Protein AF-A0A3N9Y1W0-F1 (afdb_monomer_lite)

Organism: NCBI:txid709868

Sequence (208 aa):
DGWAEAVVSSSYFNNGSKTNSGALWVFYGNPFKLYEMDAFKGIDAVDPNIKDSDWNDGSSQCDRFDTNNNLTKRKCAPTLIRSNSIGSNYYLGLYPEAMAVGDVTGDGLKDVVVGATGDGTKATNSGAAYVFTSLSGVGLTSNFLHLYNYQGQSYDYFGRSVAVGNFDGDYSGLTPLNDVFVGSYLDKSTKLGGGAAFGYYSKGQPLS

pLDDT: mean 83.38, std 15.96, range [37.5, 98.56]

Secondary structure (DSSP, 8-state):
---EEEEEE-TT--BTTBTT---EEEEE--TT----GGGGTT--TT-TT---SS-EESS--SSTTSS-STTTGGG---EEE--TTSPTT--TT-SGGGEEEE-SSSSSS-EEEEEETT--SSSTT-BEEEEEEEETTTEEEEEEEEE--TT--TT--EEEEEEEE--S--EETTEEP-EEEEEETT--SSSTTT-EEEEE--------

InterPro domains:
  IPR013517 FG-GAP repeat [PF01839] (97-132)
  IPR013519 Integrin alpha beta-propellor [PS51470] (145-208)
  IPR028994 Integrin alpha, N-terminal [G3DSA:2.130.10.130] (71-208)
  IPR028994 Integrin alpha, N-terminal [SSF69318] (1-170)

Radius of gyration: 17.67 Å; chains: 1; bounding box: 43×47×42 Å

Structure (mmCIF, N/CA/C/O backbone):
data_AF-A0A3N9Y1W0-F1
#
_entry.id   AF-A0A3N9Y1W0-F1
#
loop_
_atom_site.group_PDB
_atom_site.id
_atom_site.type_symbol
_atom_site.label_atom_id
_atom_site.label_alt_id
_atom_site.label_comp_id
_atom_site.label_asym_id
_atom_site.label_entity_id
_atom_site.label_seq_id
_atom_site.pdbx_PDB_ins_code
_atom_site.Cartn_x
_atom_site.Cartn_y
_atom_site.Cartn_z
_atom_site.occupancy
_atom_site.B_iso_or_equiv
_atom_site.auth_seq_id
_atom_site.auth_comp_id
_atom_site.auth_asym_id
_atom_site.auth_atom_id
_atom_site.pdbx_PDB_model_num
ATOM 1 N N . ASP A 1 1 ? -11.313 4.249 16.943 1.00 48.34 1 ASP A N 1
ATOM 2 C CA . ASP A 1 1 ? -10.854 1.328 15.856 1.00 48.34 1 ASP A CA 1
ATOM 3 C C . ASP A 1 1 ? -9.416 0.727 15.424 1.00 48.34 1 ASP A C 1
ATOM 5 O O . ASP A 1 1 ? -8.474 0.758 16.214 1.00 48.34 1 ASP A O 1
ATOM 9 N N . GLY A 1 2 ? -9.101 0.198 14.224 1.00 52.09 2 GLY A N 1
ATOM 10 C CA . GLY A 1 2 ? -9.894 -0.305 13.076 1.00 52.09 2 GLY A CA 1
ATOM 11 C C . GLY A 1 2 ? -10.846 0.680 12.409 1.00 52.09 2 GLY A C 1
ATOM 12 O O . GLY A 1 2 ? -11.889 0.321 11.884 1.00 52.09 2 GLY A O 1
ATOM 13 N N . TRP A 1 3 ? -10.524 1.968 12.499 1.00 61.94 3 TRP A N 1
ATOM 14 C CA . TRP A 1 3 ? -11.545 3.012 12.422 1.00 61.94 3 TRP A CA 1
ATOM 15 C C . TRP A 1 3 ? -11.708 3.685 11.045 1.00 61.94 3 TRP A C 1
ATOM 17 O O . TRP A 1 3 ? -12.575 4.548 10.908 1.00 61.94 3 TRP A O 1
ATOM 27 N N . ALA A 1 4 ? -10.911 3.290 10.045 1.00 72.56 4 ALA A N 1
ATOM 28 C CA . ALA A 1 4 ? -11.186 3.545 8.630 1.00 72.56 4 ALA A CA 1
ATOM 29 C C . ALA A 1 4 ? -12.047 2.399 8.074 1.00 72.56 4 ALA A C 1
ATOM 31 O O . ALA A 1 4 ? -11.697 1.237 8.258 1.00 72.56 4 ALA A O 1
ATOM 32 N N . GLU A 1 5 ? -13.148 2.716 7.393 1.00 77.69 5 GLU A N 1
ATOM 33 C CA . GLU A 1 5 ? -14.035 1.702 6.792 1.00 77.69 5 GLU A CA 1
ATOM 34 C C . GLU A 1 5 ? -13.618 1.348 5.359 1.00 77.69 5 GLU A C 1
ATOM 36 O O . GLU A 1 5 ? -13.841 0.227 4.906 1.00 77.69 5 GLU A O 1
ATOM 41 N N . ALA A 1 6 ? -12.978 2.285 4.654 1.00 88.12 6 ALA A N 1
ATOM 42 C CA . ALA A 1 6 ? -12.407 2.059 3.333 1.00 88.12 6 ALA A CA 1
ATOM 43 C C . ALA A 1 6 ? -11.107 2.851 3.151 1.00 88.12 6 ALA A C 1
ATOM 45 O O . ALA A 1 6 ? -10.993 3.998 3.590 1.00 88.12 6 ALA A O 1
ATOM 46 N N . VAL A 1 7 ? -10.153 2.245 2.441 1.00 91.75 7 VAL A N 1
ATOM 47 C CA . VAL A 1 7 ? -8.971 2.916 1.889 1.00 91.75 7 VAL A CA 1
ATOM 48 C C . VAL A 1 7 ? -8.954 2.640 0.3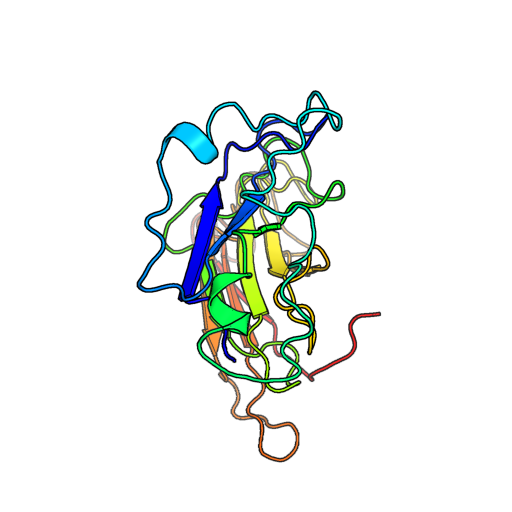90 1.00 91.75 7 VAL A C 1
ATOM 50 O O . VAL A 1 7 ? -9.067 1.488 -0.023 1.00 91.75 7 VAL A O 1
ATOM 53 N N . VAL A 1 8 ? -8.854 3.691 -0.422 1.00 93.38 8 VAL A N 1
ATOM 54 C CA . VAL A 1 8 ? -9.011 3.632 -1.884 1.00 93.38 8 VAL A CA 1
ATOM 55 C C . VAL A 1 8 ? -7.799 4.278 -2.549 1.00 93.38 8 VAL A C 1
ATOM 57 O O . VAL A 1 8 ? -7.425 5.393 -2.189 1.00 93.38 8 VAL A O 1
ATOM 60 N N . SER A 1 9 ? -7.179 3.609 -3.522 1.00 94.88 9 SER A N 1
ATOM 61 C CA . SER A 1 9 ? -6.093 4.198 -4.309 1.00 94.88 9 SER A CA 1
ATOM 62 C C . SER A 1 9 ? -6.606 5.214 -5.333 1.00 94.88 9 SER A C 1
ATOM 64 O O . SER A 1 9 ? -7.719 5.140 -5.849 1.00 94.88 9 SER A O 1
ATOM 66 N N . SER A 1 10 ? -5.773 6.200 -5.647 1.00 93.69 10 SER A N 1
ATOM 67 C CA . SER A 1 10 ? -6.003 7.178 -6.714 1.00 93.69 10 SER A CA 1
ATOM 68 C C . SER A 1 10 ? -4.715 7.336 -7.509 1.00 93.69 10 SER A C 1
ATOM 70 O O . SER A 1 10 ? -3.967 8.290 -7.335 1.00 93.69 10 SER A O 1
ATOM 72 N N . SER A 1 11 ? -4.403 6.347 -8.343 1.00 95.44 11 SER A N 1
ATOM 73 C CA . SER A 1 11 ? -3.043 6.105 -8.856 1.00 95.44 11 SER A CA 1
ATOM 74 C C . SER A 1 11 ? -2.522 7.148 -9.848 1.00 95.44 11 SER A C 1
ATOM 76 O O . SER A 1 11 ? -1.315 7.274 -10.021 1.00 95.44 11 SER A O 1
ATOM 78 N N . TYR A 1 12 ? -3.414 7.927 -10.460 1.00 93.62 12 TYR A N 1
ATOM 79 C CA . TYR A 1 12 ? -3.073 9.045 -11.350 1.00 93.62 12 TYR A CA 1
ATOM 80 C C . TYR A 1 12 ? -3.074 10.411 -10.633 1.00 93.62 12 TYR A C 1
ATOM 82 O O . TYR A 1 12 ? -3.001 11.450 -11.278 1.00 93.62 12 TYR A O 1
ATOM 90 N N . PHE A 1 13 ? -3.148 10.430 -9.297 1.00 91.94 13 PHE A N 1
ATOM 91 C CA . PHE A 1 13 ? -3.096 11.660 -8.504 1.00 91.94 13 PHE A CA 1
ATOM 92 C C . PHE A 1 13 ? -1.740 12.377 -8.642 1.00 91.94 13 PHE A C 1
ATOM 94 O O . PHE A 1 13 ? -0.683 11.732 -8.593 1.00 91.94 13 PHE A O 1
ATOM 101 N N . ASN A 1 14 ? -1.770 13.710 -8.764 1.00 90.88 14 ASN A N 1
ATOM 102 C CA . ASN A 1 14 ? -0.575 14.550 -8.834 1.00 90.88 14 ASN A CA 1
ATOM 103 C C . ASN A 1 14 ? -0.223 15.111 -7.451 1.00 90.88 14 ASN A C 1
ATOM 105 O O . ASN A 1 14 ? -0.854 16.041 -6.943 1.00 90.88 14 ASN A O 1
ATOM 109 N N . ASN A 1 15 ? 0.832 14.582 -6.838 1.00 86.50 15 ASN A N 1
ATOM 110 C CA . ASN A 1 15 ? 1.328 15.098 -5.574 1.00 86.50 15 ASN A CA 1
ATOM 111 C C . ASN A 1 15 ? 2.251 16.318 -5.785 1.00 86.50 15 ASN A C 1
ATOM 113 O O . ASN A 1 15 ? 3.480 16.226 -5.742 1.00 86.50 15 ASN A O 1
ATOM 117 N N . GLY A 1 16 ? 1.642 17.478 -6.044 1.00 83.56 16 GLY A N 1
ATOM 118 C CA . GLY A 1 16 ? 2.340 18.749 -6.257 1.00 83.56 16 GLY A CA 1
ATOM 119 C C . GLY A 1 16 ? 3.186 18.718 -7.529 1.00 83.56 16 GLY A C 1
ATOM 120 O O . GLY A 1 16 ? 2.656 18.648 -8.632 1.00 83.56 16 GLY A O 1
ATOM 121 N N . SER A 1 17 ? 4.514 18.731 -7.390 1.00 87.31 17 SER A N 1
ATOM 122 C CA . SER A 1 17 ? 5.440 18.586 -8.527 1.00 87.31 17 SER A CA 1
ATOM 123 C C . SER A 1 17 ? 5.621 17.137 -9.013 1.00 87.31 17 SER A C 1
ATOM 125 O O . SER A 1 17 ? 6.344 16.906 -9.984 1.00 87.31 17 SER A O 1
ATOM 127 N N . LYS A 1 18 ? 4.986 16.152 -8.360 1.00 92.06 18 LYS A N 1
ATOM 128 C CA . LYS A 1 18 ? 5.003 14.737 -8.759 1.00 92.06 18 LYS A CA 1
ATOM 129 C C . LYS A 1 18 ? 3.741 14.389 -9.548 1.00 92.06 18 LYS A C 1
ATOM 131 O O . LYS A 1 18 ? 2.680 14.200 -8.962 1.00 92.06 18 LYS A O 1
ATOM 136 N N . THR A 1 19 ? 3.841 14.277 -10.868 1.00 93.56 19 THR A N 1
ATOM 137 C CA . THR A 1 19 ? 2.715 13.841 -11.709 1.00 93.56 19 THR A CA 1
ATOM 138 C C . THR A 1 19 ? 2.505 12.332 -11.616 1.00 93.56 19 THR A C 1
ATOM 140 O O . THR A 1 19 ? 3.479 11.584 -11.616 1.00 93.56 19 THR A O 1
ATOM 143 N N . ASN A 1 20 ? 1.257 11.860 -11.548 1.00 95.00 20 ASN A N 1
ATOM 144 C CA . ASN A 1 20 ? 0.924 10.427 -11.456 1.00 95.00 20 ASN A CA 1
ATOM 145 C C . ASN A 1 20 ? 1.709 9.642 -10.369 1.00 95.00 20 ASN A C 1
ATOM 147 O O . ASN A 1 20 ? 2.093 8.486 -10.581 1.00 95.00 20 ASN A O 1
ATOM 151 N N . SER A 1 21 ? 2.018 10.252 -9.219 1.00 94.94 21 SER A N 1
ATOM 152 C CA . SER A 1 21 ? 2.599 9.497 -8.093 1.00 94.94 21 SER A CA 1
ATOM 153 C C . SER A 1 21 ? 1.589 8.500 -7.530 1.00 94.94 21 SER A C 1
ATOM 155 O O . SER A 1 21 ? 1.945 7.415 -7.072 1.00 94.94 21 SER A O 1
ATOM 157 N N . GLY A 1 22 ? 0.316 8.889 -7.584 1.00 94.88 22 GLY A N 1
ATOM 158 C CA . GLY A 1 22 ? -0.754 8.277 -6.828 1.00 94.88 22 GLY A CA 1
ATOM 159 C C . GLY A 1 22 ? -0.823 8.799 -5.392 1.00 94.88 22 GLY A C 1
ATOM 160 O O . GLY A 1 22 ? 0.092 9.470 -4.902 1.00 94.88 22 GLY A O 1
ATOM 161 N N . ALA A 1 23 ? -1.947 8.501 -4.748 1.00 94.38 23 ALA A N 1
ATOM 162 C CA . ALA A 1 23 ? -2.255 8.773 -3.347 1.00 94.38 23 ALA A CA 1
ATOM 163 C C . ALA A 1 23 ? -3.319 7.771 -2.858 1.00 94.38 23 ALA A C 1
ATOM 165 O O . ALA A 1 23 ? -3.890 7.035 -3.672 1.00 94.38 23 ALA A O 1
ATOM 166 N N . LEU A 1 24 ? -3.599 7.754 -1.553 1.00 94.62 24 LEU A N 1
ATOM 167 C CA . LEU A 1 24 ? -4.692 6.983 -0.952 1.00 94.62 24 LEU A CA 1
ATOM 168 C C . LEU A 1 24 ? -5.728 7.928 -0.335 1.00 94.62 24 LEU A C 1
ATOM 170 O O . LEU A 1 24 ? -5.362 8.904 0.314 1.00 94.62 24 LEU A O 1
ATOM 174 N N . TRP A 1 25 ? -7.008 7.603 -0.473 1.00 91.50 25 TRP A N 1
ATOM 175 C CA . TRP A 1 25 ? -8.098 8.235 0.269 1.00 91.50 25 TRP A CA 1
ATOM 176 C C . TRP A 1 25 ? -8.598 7.301 1.366 1.00 91.50 25 TRP A C 1
ATOM 178 O O . TRP A 1 25 ? -8.926 6.145 1.098 1.00 91.50 25 TRP A O 1
ATOM 188 N N . VAL A 1 26 ? -8.669 7.811 2.594 1.00 89.38 26 VAL A N 1
ATOM 189 C CA . VAL A 1 26 ? -9.139 7.092 3.783 1.00 89.38 26 VAL A CA 1
ATOM 190 C C . VAL A 1 26 ? -10.503 7.641 4.195 1.00 89.38 26 VAL A C 1
ATOM 192 O O . VAL A 1 26 ? -10.632 8.834 4.480 1.00 89.38 26 VAL A O 1
ATOM 195 N N . PHE A 1 27 ? -11.513 6.774 4.247 1.00 84.75 27 PHE A N 1
ATOM 196 C CA . PHE A 1 27 ? -12.892 7.116 4.602 1.00 84.75 27 PHE A CA 1
ATOM 197 C C . PHE A 1 27 ? -13.272 6.520 5.965 1.00 84.75 27 PHE A C 1
ATOM 199 O O . PHE A 1 27 ? -12.889 5.397 6.301 1.00 84.75 27 PHE A O 1
ATOM 206 N N . TYR A 1 28 ? -14.032 7.280 6.756 1.00 79.19 28 TYR A N 1
ATOM 207 C CA . TYR A 1 28 ? -14.296 7.000 8.172 1.00 79.19 28 TYR A CA 1
ATOM 208 C C . TYR A 1 28 ? -15.787 6.805 8.442 1.00 79.19 28 TYR A C 1
ATOM 210 O O . TYR A 1 28 ? -16.627 7.491 7.864 1.00 79.19 28 TYR A O 1
ATOM 218 N N . GLY A 1 29 ? -16.114 5.904 9.369 1.00 68.38 29 GLY A N 1
ATOM 219 C CA . GLY A 1 29 ? -17.489 5.470 9.607 1.00 68.38 29 GLY A CA 1
ATOM 220 C C . GLY A 1 29 ? -18.450 6.550 10.088 1.00 68.38 29 GLY A C 1
ATOM 221 O O . GLY A 1 29 ? -18.520 6.855 11.284 1.00 68.38 29 GLY A O 1
ATOM 222 N N . ASN A 1 30 ? -19.250 7.074 9.158 1.00 63.44 30 ASN A N 1
ATOM 223 C CA . ASN A 1 30 ? -20.289 8.062 9.412 1.00 63.44 30 ASN A CA 1
ATOM 224 C C . ASN A 1 30 ? -21.589 7.701 8.661 1.00 63.44 30 ASN A C 1
ATOM 226 O O . ASN A 1 30 ? -21.836 8.228 7.576 1.00 63.44 30 ASN A O 1
ATOM 230 N N . PRO A 1 31 ? -22.481 6.874 9.248 1.00 57.47 31 PRO A N 1
ATOM 231 C CA . PRO A 1 31 ? -23.742 6.456 8.616 1.00 57.47 31 PRO A CA 1
ATOM 232 C C . PRO A 1 31 ? -24.760 7.599 8.408 1.00 57.47 31 PRO A C 1
ATOM 234 O O . PRO A 1 31 ? -25.885 7.352 7.983 1.00 57.47 31 PRO A O 1
ATOM 237 N N . PHE A 1 32 ? -24.380 8.846 8.712 1.00 56.75 32 PHE A N 1
ATOM 238 C CA . PHE A 1 32 ? -25.181 10.056 8.529 1.00 56.75 32 PHE A CA 1
ATOM 239 C C . PHE A 1 32 ? -24.475 11.133 7.679 1.00 56.75 32 PHE A C 1
ATOM 241 O O . PHE A 1 32 ? -24.954 12.267 7.639 1.00 56.75 32 PHE A O 1
ATOM 248 N N . LYS A 1 33 ? -23.350 10.818 7.018 1.00 60.66 33 LYS A N 1
ATOM 249 C CA . LYS A 1 33 ? -22.718 11.687 6.010 1.00 60.66 33 LYS A CA 1
ATOM 250 C C . LYS A 1 33 ? -22.478 10.887 4.733 1.00 60.66 33 LYS A C 1
ATOM 252 O O . LYS A 1 33 ? -21.547 10.095 4.658 1.00 60.66 33 LYS A O 1
ATOM 257 N N . LEU A 1 34 ? -23.314 11.129 3.725 1.00 59.59 34 LEU A N 1
ATOM 258 C CA . LEU A 1 34 ? -22.949 10.816 2.347 1.00 59.59 34 LEU A CA 1
ATOM 259 C C . LEU A 1 34 ? -21.801 11.750 1.947 1.00 59.59 34 LEU A C 1
ATOM 261 O O . LEU A 1 34 ? -21.836 12.940 2.256 1.00 59.59 34 LEU A O 1
ATOM 265 N N . TYR A 1 35 ? -20.786 11.206 1.285 1.00 66.25 35 TYR A N 1
ATOM 266 C CA . TYR A 1 35 ? -19.703 11.996 0.715 1.00 66.25 35 TYR A CA 1
ATOM 267 C C . TYR A 1 35 ? -20.086 12.380 -0.718 1.00 66.25 35 TYR A C 1
ATOM 269 O O . TYR A 1 35 ? -20.236 11.506 -1.572 1.00 66.25 35 TYR A O 1
ATOM 277 N N . GLU A 1 36 ? -20.303 13.670 -0.973 1.00 63.09 36 GLU A N 1
ATOM 278 C CA . GLU A 1 36 ? -20.714 14.150 -2.296 1.00 63.09 36 GLU A CA 1
ATOM 279 C C . GLU A 1 36 ? -19.542 14.110 -3.287 1.00 63.09 36 GLU A C 1
ATOM 281 O O . GLU A 1 36 ? -18.407 14.434 -2.945 1.00 63.09 36 GLU A O 1
ATOM 286 N N . MET A 1 37 ? -19.806 13.704 -4.533 1.00 59.75 37 MET A N 1
ATOM 287 C CA . MET A 1 37 ? -18.746 13.445 -5.518 1.00 59.75 37 MET A CA 1
ATOM 288 C C . MET A 1 37 ? -17.952 14.709 -5.890 1.00 59.75 37 MET A C 1
ATOM 290 O O . MET A 1 37 ? -16.749 14.633 -6.137 1.00 59.75 37 MET A O 1
ATOM 294 N N . ASP A 1 38 ? -18.607 15.872 -5.914 1.00 64.00 38 ASP A N 1
ATOM 295 C CA . ASP A 1 38 ? -17.955 17.146 -6.226 1.00 64.00 38 ASP A CA 1
ATOM 296 C C . ASP A 1 38 ? -17.038 17.651 -5.088 1.00 64.00 38 ASP A C 1
ATOM 298 O O . ASP A 1 38 ? -16.132 18.430 -5.367 1.00 64.00 38 ASP A O 1
ATOM 302 N N . ALA A 1 39 ? -17.170 17.152 -3.848 1.00 62.22 39 ALA A N 1
ATOM 303 C CA . ALA A 1 39 ? -16.321 17.548 -2.712 1.00 62.22 39 ALA A CA 1
ATOM 304 C C . ALA A 1 39 ? -14.848 17.095 -2.839 1.00 62.22 39 ALA A C 1
ATOM 306 O O . ALA A 1 39 ? -13.981 17.585 -2.119 1.00 62.22 39 ALA A O 1
ATOM 307 N N . PHE A 1 40 ? -14.544 16.181 -3.771 1.00 68.38 40 PHE A N 1
ATOM 308 C CA . PHE A 1 40 ? -13.178 15.709 -4.062 1.00 68.38 40 PHE A CA 1
ATOM 309 C C . PHE A 1 40 ? -12.647 16.187 -5.424 1.00 68.38 40 PHE A C 1
ATOM 311 O O . PHE A 1 40 ? -11.590 15.756 -5.889 1.00 68.38 40 PHE A O 1
ATOM 318 N N . LYS A 1 41 ? -13.398 17.052 -6.110 1.00 65.81 41 LYS A N 1
ATOM 319 C CA . LYS A 1 41 ? -13.154 17.437 -7.501 1.00 65.81 41 LYS A CA 1
ATOM 320 C C . LYS A 1 41 ? -12.209 18.627 -7.587 1.00 65.81 41 LYS A C 1
ATOM 322 O O . LYS A 1 41 ? -12.412 19.645 -6.939 1.00 65.81 41 LYS A O 1
ATOM 327 N N . GLY A 1 42 ? -11.193 18.518 -8.441 1.00 63.50 42 GLY A N 1
ATOM 328 C CA . GLY A 1 42 ? -10.191 19.574 -8.592 1.00 63.50 42 GLY A CA 1
ATOM 329 C C . GLY A 1 42 ? -9.180 19.646 -7.444 1.00 63.50 42 GLY A C 1
ATOM 330 O O . GLY A 1 42 ? -8.441 20.624 -7.370 1.00 63.50 42 GLY A O 1
ATOM 331 N N . ILE A 1 43 ? -9.094 18.613 -6.592 1.00 70.31 43 ILE A N 1
ATOM 332 C CA . ILE A 1 43 ? -7.985 18.428 -5.643 1.00 70.31 43 ILE A CA 1
ATOM 333 C C . ILE A 1 43 ? -6.731 17.973 -6.420 1.00 70.31 43 ILE A C 1
ATOM 335 O O . ILE A 1 43 ? -6.241 16.859 -6.269 1.00 70.31 43 ILE A O 1
ATOM 339 N N . ASP A 1 44 ? -6.218 18.853 -7.278 1.00 61.31 44 ASP A N 1
ATOM 340 C CA . ASP A 1 44 ? -4.803 18.889 -7.647 1.00 61.31 44 ASP A CA 1
ATOM 341 C C . ASP A 1 44 ? -4.102 19.850 -6.677 1.00 61.31 44 ASP A C 1
ATOM 343 O O . ASP A 1 44 ? -4.648 20.885 -6.289 1.00 61.31 44 ASP A O 1
ATOM 347 N N . ALA A 1 45 ? -2.879 19.524 -6.259 1.00 56.03 45 ALA A N 1
ATOM 348 C CA . ALA A 1 45 ? -2.182 20.272 -5.212 1.00 56.03 45 ALA A CA 1
ATOM 349 C C . ALA A 1 45 ? -1.595 21.609 -5.718 1.00 56.03 45 ALA A C 1
ATOM 351 O O . ALA A 1 45 ? -0.382 21.724 -5.908 1.00 56.03 45 ALA A O 1
ATOM 352 N N . VAL A 1 46 ? -2.460 22.612 -5.921 1.00 44.81 46 VAL A N 1
ATOM 353 C CA . VAL A 1 46 ? -2.102 23.926 -6.495 1.00 44.81 46 VAL A CA 1
ATOM 354 C C . VAL A 1 46 ? -2.340 25.107 -5.541 1.00 44.81 46 VAL A C 1
ATOM 356 O O . VAL A 1 46 ? -1.562 26.057 -5.590 1.00 44.81 46 VAL A O 1
ATOM 359 N N . ASP A 1 47 ? -3.334 25.062 -4.640 1.00 48.12 47 ASP A N 1
ATOM 360 C CA . ASP A 1 47 ? -3.590 26.168 -3.698 1.00 48.12 47 ASP A CA 1
ATOM 361 C C . ASP A 1 47 ? -3.924 25.708 -2.255 1.00 48.12 47 ASP A C 1
ATOM 363 O O . ASP A 1 47 ? -5.031 25.228 -2.003 1.00 48.12 47 ASP A O 1
ATOM 367 N N . PRO A 1 48 ? -3.019 25.899 -1.267 1.00 45.53 48 PRO A N 1
ATOM 368 C CA . PRO A 1 48 ? -3.279 25.593 0.144 1.00 45.53 48 PRO A CA 1
ATOM 369 C C . PRO A 1 48 ? -4.251 26.572 0.836 1.00 45.53 48 PRO A C 1
ATOM 371 O O . PRO A 1 48 ? -4.542 26.396 2.024 1.00 45.53 48 PRO A O 1
ATOM 374 N N . ASN A 1 49 ? -4.740 27.602 0.133 1.00 43.03 49 ASN A N 1
ATOM 375 C CA . ASN A 1 49 ? -5.786 28.506 0.617 1.00 43.03 49 ASN A CA 1
ATOM 376 C C . ASN A 1 49 ? -7.205 27.972 0.345 1.00 43.03 49 ASN A C 1
ATOM 378 O O . ASN A 1 49 ? -8.140 28.409 1.018 1.00 43.03 49 ASN A O 1
ATOM 382 N N . ILE A 1 50 ? -7.380 26.997 -0.561 1.00 46.19 50 ILE A N 1
ATOM 383 C CA . ILE A 1 50 ? -8.659 26.288 -0.755 1.00 46.19 50 ILE A CA 1
ATOM 384 C C . ILE A 1 50 ? -8.802 25.225 0.344 1.00 46.19 50 ILE A C 1
ATOM 386 O O . ILE A 1 50 ? -8.701 24.019 0.123 1.00 46.19 50 ILE A O 1
ATOM 390 N N . LYS A 1 51 ? -9.001 25.702 1.575 1.00 43.91 51 LYS A N 1
ATOM 391 C CA . LYS A 1 51 ? -9.350 24.866 2.723 1.00 43.91 51 LYS A CA 1
ATOM 392 C C . LYS A 1 51 ? -10.854 24.665 2.773 1.00 43.91 51 LYS A C 1
ATOM 394 O O . LYS A 1 51 ? -11.562 25.426 3.432 1.00 43.91 51 LYS A O 1
ATOM 399 N N . ASP A 1 52 ? -11.316 23.623 2.098 1.00 50.72 52 ASP A N 1
ATOM 400 C CA . ASP A 1 52 ? -12.587 23.017 2.472 1.00 50.72 52 ASP A CA 1
ATOM 401 C C . ASP A 1 52 ? -12.440 22.349 3.855 1.00 50.72 52 ASP A C 1
ATOM 403 O O . ASP A 1 52 ? -11.371 21.836 4.196 1.00 50.72 52 ASP A O 1
ATOM 407 N N . SER A 1 53 ? -13.491 22.383 4.670 1.00 59.25 53 SER A N 1
ATOM 408 C CA . SER A 1 53 ? -13.553 21.670 5.950 1.00 59.25 53 SER A CA 1
ATOM 409 C C . SER A 1 53 ? -13.999 20.210 5.795 1.00 59.25 53 SER A C 1
ATOM 411 O O . SER A 1 53 ? -13.997 19.465 6.778 1.00 59.25 53 SER A O 1
ATOM 413 N N . ASP A 1 54 ? -14.354 19.784 4.579 1.00 68.00 54 ASP A N 1
ATOM 414 C CA . ASP A 1 54 ? -14.840 18.435 4.299 1.00 68.00 54 ASP A CA 1
ATOM 415 C C . ASP A 1 54 ? -13.760 17.346 4.156 1.00 68.00 54 ASP A C 1
ATOM 417 O O . ASP A 1 54 ? -14.133 16.170 4.149 1.00 68.00 54 ASP A O 1
ATOM 421 N N . TRP A 1 55 ? -12.458 17.673 4.114 1.00 78.38 55 TRP A N 1
ATOM 422 C CA . TRP A 1 55 ? -11.361 16.685 4.039 1.00 78.38 55 TRP A CA 1
ATOM 423 C C . TRP A 1 55 ? -10.055 17.120 4.748 1.00 78.38 55 TRP A C 1
ATOM 425 O O . TRP A 1 55 ? -9.866 18.286 5.083 1.00 78.38 55 TRP A O 1
ATOM 435 N N . ASN A 1 56 ? -9.154 16.159 4.999 1.00 80.44 56 ASN A N 1
ATOM 436 C CA . ASN A 1 56 ? -7.844 16.328 5.653 1.00 80.44 56 ASN A CA 1
ATOM 437 C C . ASN A 1 56 ? -6.683 15.894 4.740 1.00 80.44 56 ASN A C 1
ATOM 439 O O . ASN A 1 56 ? -6.831 14.950 3.968 1.00 80.44 56 ASN A O 1
ATOM 443 N N . ASP A 1 57 ? -5.498 16.487 4.902 1.00 82.50 57 ASP A N 1
ATOM 444 C CA . ASP A 1 57 ? -4.281 16.140 4.147 1.00 82.50 57 ASP A CA 1
ATOM 445 C C . ASP A 1 57 ? -3.176 15.593 5.072 1.00 82.50 57 ASP A C 1
ATOM 447 O O . ASP A 1 57 ? -2.888 16.164 6.126 1.00 82.50 57 ASP A O 1
ATOM 451 N N . GLY A 1 58 ? -2.544 14.485 4.681 1.00 79.06 58 GLY A N 1
ATOM 452 C CA . GLY A 1 58 ? -1.383 13.873 5.340 1.00 79.06 58 GLY A CA 1
ATOM 453 C C . GLY A 1 58 ? -1.670 13.018 6.585 1.00 79.06 58 GLY A C 1
ATOM 454 O O . GLY A 1 58 ? -1.023 11.983 6.756 1.00 79.06 58 GLY A O 1
ATOM 455 N N . SER A 1 59 ? -2.618 13.408 7.442 1.00 75.44 59 SER A N 1
ATOM 456 C CA . SER A 1 59 ? -3.050 12.625 8.614 1.00 75.44 59 SER A CA 1
ATOM 457 C C . SER A 1 59 ? -4.482 12.960 9.046 1.00 75.44 59 SER A C 1
ATOM 459 O O . SER A 1 59 ? -5.007 14.029 8.727 1.00 75.44 59 SER A O 1
ATOM 461 N N . SER A 1 60 ? -5.142 12.038 9.758 1.00 73.75 60 SER A N 1
ATOM 462 C CA . SER A 1 60 ? -6.553 12.217 10.120 1.00 73.75 60 SER A CA 1
ATOM 463 C C . SER A 1 60 ? -6.730 13.128 11.335 1.00 73.75 60 SER A C 1
ATOM 465 O O . SER A 1 60 ? -6.041 12.984 12.345 1.00 73.75 60 SER A O 1
ATOM 467 N N . GLN A 1 61 ? -7.685 14.059 11.246 1.00 68.25 61 GLN A N 1
ATOM 468 C CA . GLN A 1 61 ? -8.026 14.992 12.327 1.00 68.25 61 GLN A CA 1
ATOM 469 C C . GLN A 1 61 ? -9.416 14.694 12.907 1.00 68.25 61 GLN A C 1
ATOM 471 O O . GLN A 1 61 ? -10.282 15.558 13.012 1.00 68.25 61 GLN A O 1
ATOM 476 N N . CYS A 1 62 ? -9.635 13.438 13.299 1.00 65.88 62 CYS A N 1
ATOM 477 C CA . CYS A 1 62 ? -10.653 13.118 14.300 1.00 65.88 62 CYS A CA 1
ATOM 478 C C . CYS A 1 62 ? -10.218 13.693 15.668 1.00 65.88 62 CYS A C 1
ATOM 480 O O . CYS A 1 62 ? -9.021 13.791 15.936 1.00 65.88 62 CYS A O 1
ATOM 482 N N . ASP A 1 63 ? -11.154 14.000 16.578 1.00 56.25 63 ASP A N 1
ATOM 483 C CA . ASP A 1 63 ? -10.839 14.461 17.949 1.00 56.25 63 ASP A CA 1
ATOM 484 C C . ASP A 1 63 ? -10.210 13.332 18.805 1.00 56.25 63 ASP A C 1
ATOM 486 O O . ASP A 1 63 ? -10.867 12.718 19.650 1.00 56.25 63 ASP A O 1
ATOM 490 N N . ARG A 1 64 ? -8.931 13.023 18.542 1.00 48.12 64 ARG A N 1
ATOM 491 C CA . ARG A 1 64 ? -8.025 12.073 19.229 1.00 48.12 64 ARG A CA 1
ATOM 492 C C . ARG A 1 64 ? -8.495 10.622 19.417 1.00 48.12 64 ARG A C 1
ATOM 494 O O . ARG A 1 64 ? -7.752 9.830 19.982 1.00 48.12 64 ARG A O 1
ATOM 501 N N . PHE A 1 65 ? -9.700 10.261 18.971 1.00 52.50 65 PHE A N 1
ATOM 502 C CA . PHE A 1 65 ? -10.391 9.002 19.309 1.00 52.50 65 PHE A CA 1
ATOM 503 C C . PHE A 1 65 ? -10.603 8.773 20.826 1.00 52.50 65 PHE A C 1
ATOM 505 O O . PHE A 1 65 ? -11.003 7.683 21.231 1.00 52.50 65 PHE A O 1
ATOM 512 N N . ASP A 1 66 ? -10.406 9.813 21.646 1.00 42.69 66 ASP A N 1
ATOM 513 C CA . ASP A 1 66 ? -10.357 9.779 23.121 1.00 42.69 66 ASP A CA 1
ATOM 514 C C . ASP A 1 66 ? -11.690 9.319 23.751 1.00 42.69 66 ASP A C 1
ATOM 516 O O . ASP A 1 66 ? -11.744 8.710 24.815 1.00 42.69 66 ASP A O 1
ATOM 520 N N . THR A 1 67 ? -12.799 9.520 23.030 1.00 52.50 67 THR A N 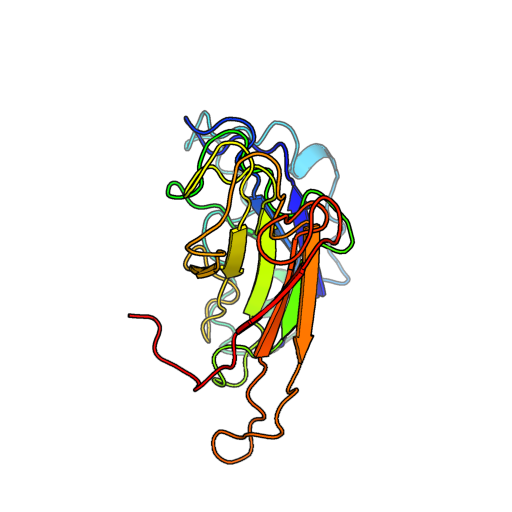1
ATOM 521 C CA . THR A 1 67 ? -14.068 8.840 23.313 1.00 52.50 67 THR A CA 1
ATOM 522 C C . THR A 1 67 ? -14.640 8.213 22.040 1.00 52.50 67 THR A C 1
ATOM 524 O O . THR A 1 67 ? -15.023 8.910 21.099 1.00 52.50 67 THR A O 1
ATOM 527 N N . ASN A 1 68 ? -14.732 6.880 22.003 1.00 54.16 68 ASN A N 1
ATOM 528 C CA . ASN A 1 68 ? -15.351 6.139 20.897 1.00 54.16 68 ASN A CA 1
ATOM 529 C C . ASN A 1 68 ? -16.887 6.213 20.998 1.00 54.16 68 ASN A C 1
ATOM 531 O O . ASN A 1 68 ? -17.527 5.321 21.552 1.00 54.16 68 ASN A O 1
ATOM 535 N N . ASN A 1 69 ? -17.488 7.288 20.479 1.00 58.91 69 ASN A N 1
ATOM 536 C CA . ASN A 1 69 ? -18.939 7.484 20.465 1.00 58.91 69 ASN A CA 1
ATOM 537 C C . ASN A 1 69 ? -19.435 8.071 19.127 1.00 58.91 69 ASN A C 1
ATOM 539 O O . ASN A 1 69 ? -18.662 8.495 18.269 1.00 58.91 69 ASN A O 1
ATOM 543 N N . ASN A 1 70 ? -20.756 8.105 18.942 1.00 59.56 70 ASN A N 1
ATOM 544 C CA . ASN A 1 70 ? -21.375 8.545 17.686 1.00 59.56 70 ASN A CA 1
ATOM 545 C C . ASN A 1 70 ? -21.316 10.071 17.452 1.00 59.56 70 ASN A C 1
ATOM 547 O O . ASN A 1 70 ? -21.684 10.527 16.371 1.00 59.56 70 ASN A O 1
ATOM 551 N N . LEU A 1 71 ? -20.862 10.867 18.427 1.00 61.78 71 LEU A N 1
ATOM 552 C CA . LEU A 1 71 ? -20.671 12.315 18.281 1.00 61.78 71 LEU A CA 1
ATOM 553 C C . LEU A 1 71 ? -19.263 12.640 17.763 1.00 61.78 71 LEU A C 1
ATOM 555 O O . LEU A 1 71 ? -19.126 13.489 16.885 1.00 61.78 71 LEU A O 1
ATOM 559 N N . THR A 1 72 ? -18.233 11.938 18.246 1.00 61.31 72 THR A N 1
ATOM 560 C CA . THR A 1 72 ? -16.847 12.086 17.764 1.00 61.31 72 THR A CA 1
ATOM 561 C C . THR A 1 72 ? -16.660 11.488 16.372 1.00 61.31 72 THR A C 1
ATOM 563 O O . THR A 1 72 ? -16.079 12.152 15.516 1.00 61.31 72 THR A O 1
ATOM 566 N N . LYS A 1 73 ? -17.236 10.306 16.086 1.00 58.78 73 LYS A N 1
ATOM 567 C CA . LYS A 1 73 ? -17.213 9.693 14.738 1.00 58.78 73 LYS A CA 1
ATOM 568 C C . LYS A 1 73 ? -17.677 10.651 13.634 1.00 58.78 73 LYS A C 1
ATOM 570 O O . LYS A 1 73 ? -17.059 10.719 12.577 1.00 58.78 73 LYS A O 1
ATOM 575 N N . ARG A 1 74 ? -18.725 11.446 13.892 1.00 61.09 74 ARG A N 1
ATOM 576 C CA . ARG A 1 74 ? -19.288 12.396 12.913 1.00 61.09 74 ARG A CA 1
ATOM 577 C C . ARG A 1 74 ? -18.356 13.558 12.543 1.00 61.09 74 ARG A C 1
A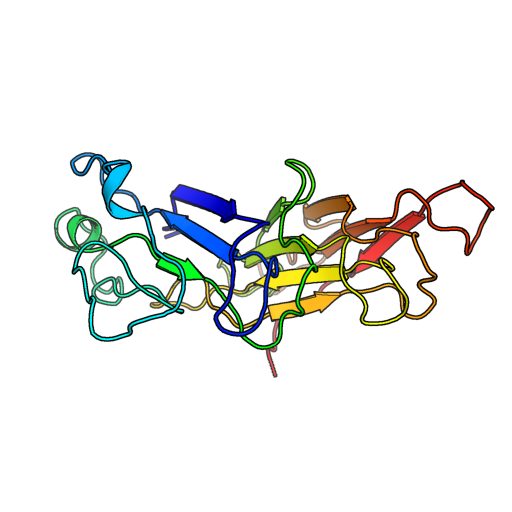TOM 579 O O . ARG A 1 74 ? -18.659 14.254 11.578 1.00 61.09 74 ARG A O 1
ATOM 586 N N . LYS A 1 75 ? -17.256 13.765 13.279 1.00 66.12 75 LYS A N 1
ATOM 587 C CA . LYS A 1 75 ? -16.230 14.779 12.985 1.00 66.12 75 LYS A CA 1
ATOM 588 C C . LYS A 1 75 ? -15.097 14.274 12.087 1.00 66.12 75 LYS A C 1
ATOM 590 O O . LYS A 1 75 ? -14.332 15.088 11.589 1.00 66.12 75 LYS A O 1
ATOM 595 N N . CYS A 1 76 ? -14.968 12.963 11.879 1.00 73.38 76 CYS A N 1
ATOM 596 C CA . CYS A 1 76 ? -13.924 12.414 11.018 1.00 73.38 76 CYS A CA 1
ATOM 597 C C . CYS A 1 76 ? -14.211 12.746 9.542 1.00 73.38 76 CYS A C 1
ATOM 599 O O . CYS A 1 76 ? -15.110 12.172 8.921 1.00 73.38 76 CYS A O 1
ATOM 601 N N . ALA A 1 77 ? -13.435 13.676 8.988 1.00 76.44 77 ALA A N 1
ATOM 602 C CA . ALA A 1 77 ? -13.419 13.992 7.565 1.00 76.44 77 ALA A CA 1
ATOM 603 C C . ALA A 1 77 ? -12.469 13.039 6.800 1.00 76.44 77 ALA A C 1
ATOM 605 O O . ALA A 1 77 ? -11.418 12.678 7.350 1.00 76.44 77 ALA A O 1
ATOM 606 N N . PRO A 1 78 ? -12.803 12.624 5.558 1.00 82.75 78 PRO A N 1
ATOM 607 C CA . PRO A 1 78 ? -11.927 11.832 4.697 1.00 82.75 78 PRO A CA 1
ATOM 608 C C . PRO A 1 78 ? -10.514 12.398 4.626 1.00 82.75 78 PRO A C 1
ATOM 610 O O . PRO A 1 78 ? -10.324 13.612 4.603 1.00 82.75 78 PRO A O 1
ATOM 613 N N . THR A 1 79 ? -9.517 11.520 4.622 1.00 85.62 79 THR A N 1
ATOM 614 C CA . THR A 1 79 ? -8.106 11.916 4.692 1.00 85.62 79 THR A CA 1
ATOM 615 C C . THR A 1 79 ? -7.358 11.460 3.447 1.00 85.62 79 THR A C 1
ATOM 617 O O . THR A 1 79 ? -7.353 10.274 3.120 1.00 85.62 79 THR A O 1
ATOM 620 N N . LEU A 1 80 ? -6.708 12.406 2.775 1.00 89.44 80 LEU A N 1
ATOM 621 C CA . LEU A 1 80 ? -5.782 12.178 1.677 1.00 89.44 80 LEU A CA 1
ATOM 622 C C . LEU A 1 80 ? -4.401 11.830 2.244 1.00 89.44 80 LEU A C 1
ATOM 624 O O . LEU A 1 80 ? -3.738 12.665 2.858 1.00 89.44 80 LEU A O 1
ATOM 628 N N . ILE A 1 81 ? -3.946 10.601 2.018 1.00 91.88 81 ILE A N 1
ATOM 629 C CA . ILE A 1 81 ? -2.599 10.146 2.359 1.00 91.88 81 ILE A CA 1
ATOM 630 C C . ILE A 1 81 ? -1.742 10.183 1.092 1.00 91.88 81 ILE A C 1
ATOM 632 O O . ILE A 1 81 ? -1.912 9.391 0.162 1.00 91.88 81 ILE A O 1
ATOM 636 N N . ARG A 1 82 ? -0.804 11.131 1.065 1.00 90.06 82 ARG A N 1
ATOM 637 C CA . ARG A 1 82 ? 0.175 11.349 -0.008 1.00 90.06 82 ARG A CA 1
ATOM 638 C C . ARG A 1 82 ? 1.549 11.640 0.592 1.00 90.06 82 ARG A C 1
ATOM 640 O O . ARG A 1 82 ? 1.642 12.140 1.710 1.00 90.06 82 ARG A O 1
ATOM 647 N N . SER A 1 83 ? 2.620 11.344 -0.144 1.00 87.44 83 SER A N 1
ATOM 648 C CA . SER A 1 83 ? 3.992 11.597 0.314 1.00 87.44 83 SER A CA 1
ATOM 649 C C . SER A 1 83 ? 4.883 12.098 -0.820 1.00 87.44 83 SER A C 1
ATOM 651 O O . SER A 1 83 ? 4.924 11.517 -1.905 1.00 87.44 83 SER A O 1
ATOM 653 N N . ASN A 1 84 ? 5.603 13.198 -0.576 1.00 86.06 84 ASN A N 1
ATOM 654 C CA . ASN A 1 84 ? 6.463 13.862 -1.571 1.00 86.06 84 ASN A CA 1
ATOM 655 C C . ASN A 1 84 ? 7.710 13.038 -1.939 1.00 86.06 84 ASN A C 1
ATOM 657 O O . ASN A 1 84 ? 8.387 13.345 -2.923 1.00 86.06 84 ASN A O 1
ATOM 661 N N . SER A 1 85 ? 7.994 11.992 -1.157 1.00 91.69 85 SER A N 1
ATOM 662 C CA . SER A 1 85 ? 9.051 11.010 -1.404 1.00 91.69 85 SER A CA 1
ATOM 663 C C . SER A 1 85 ? 8.695 10.005 -2.507 1.00 91.69 85 SER A C 1
ATOM 665 O O . SER A 1 85 ? 9.597 9.369 -3.043 1.00 91.69 85 SER A O 1
ATOM 667 N N . ILE A 1 86 ? 7.414 9.871 -2.873 1.00 94.88 86 ILE A N 1
ATOM 668 C CA . ILE A 1 86 ? 6.972 9.006 -3.978 1.00 94.88 86 ILE A CA 1
ATOM 669 C C . ILE A 1 86 ? 7.245 9.720 -5.311 1.00 94.88 86 ILE A C 1
ATOM 671 O O . ILE A 1 86 ? 7.020 10.926 -5.458 1.00 94.88 86 ILE A O 1
ATOM 675 N N . GLY A 1 87 ? 7.796 8.989 -6.281 1.00 96.25 87 GLY A N 1
ATOM 676 C CA . GLY A 1 87 ? 8.186 9.530 -7.581 1.00 96.25 87 GLY A CA 1
ATOM 677 C C . GLY A 1 87 ? 7.011 9.825 -8.515 1.00 96.25 87 GLY A C 1
ATOM 678 O O . GLY A 1 87 ? 5.889 9.361 -8.321 1.00 96.25 87 GLY A O 1
ATOM 679 N N . SER A 1 88 ? 7.281 10.604 -9.565 1.00 96.50 88 SER A N 1
ATOM 680 C CA . SER A 1 88 ? 6.322 10.808 -10.653 1.00 96.50 88 SER A CA 1
ATOM 681 C C . SER A 1 88 ? 6.160 9.520 -11.466 1.00 96.50 88 SER A C 1
ATOM 683 O O . SER A 1 88 ? 7.156 8.859 -11.760 1.00 96.50 88 SER A O 1
ATOM 685 N N . ASN A 1 89 ? 4.937 9.207 -11.896 1.00 97.62 89 ASN A N 1
ATOM 686 C CA . ASN A 1 89 ? 4.575 7.994 -12.640 1.00 97.62 89 ASN A CA 1
ATOM 687 C C . ASN A 1 89 ? 4.862 6.683 -11.886 1.00 97.62 89 ASN A C 1
ATOM 689 O O . ASN A 1 89 ? 5.153 5.669 -12.514 1.00 97.62 89 ASN A O 1
ATOM 693 N N . TYR A 1 90 ? 4.794 6.690 -10.551 1.00 97.88 90 TYR A N 1
ATOM 694 C CA . TYR A 1 90 ? 4.941 5.469 -9.742 1.00 97.88 90 TYR A CA 1
ATOM 695 C C . TYR A 1 90 ? 3.616 4.688 -9.628 1.00 97.88 90 TYR A C 1
ATOM 697 O O . TYR A 1 90 ? 3.637 3.472 -9.429 1.00 97.88 90 TYR A O 1
ATOM 705 N N . TYR A 1 91 ? 2.482 5.367 -9.852 1.00 97.56 91 TYR A N 1
ATOM 706 C CA . TYR A 1 91 ? 1.128 4.806 -9.913 1.00 97.56 91 TYR A CA 1
ATOM 707 C C . TYR A 1 91 ? 0.733 3.973 -8.683 1.00 97.56 91 TYR A C 1
ATOM 709 O O . TYR A 1 91 ? 0.409 2.788 -8.788 1.00 97.56 91 TYR A O 1
ATOM 717 N N . LEU A 1 92 ? 0.743 4.598 -7.504 1.00 97.25 92 LEU A N 1
ATOM 718 C CA . LEU A 1 92 ? 0.389 3.933 -6.249 1.00 97.25 92 LEU A CA 1
ATOM 719 C C . LEU A 1 92 ? -1.011 3.282 -6.307 1.00 97.25 92 LEU A C 1
ATOM 721 O O . LEU A 1 92 ? -2.023 3.965 -6.485 1.00 97.25 92 LEU A O 1
ATOM 725 N N . GLY A 1 93 ? -1.065 1.957 -6.154 1.00 97.44 93 GLY A N 1
ATOM 726 C CA . GLY A 1 93 ? -2.285 1.145 -6.109 1.00 97.44 93 GLY A CA 1
ATOM 727 C C . GLY A 1 93 ? -3.012 0.990 -7.448 1.00 97.44 93 GLY A C 1
ATOM 728 O O . GLY A 1 93 ? -4.239 0.939 -7.450 1.00 97.44 93 GLY A O 1
ATOM 729 N N . LEU A 1 94 ? -2.275 0.952 -8.569 1.00 97.62 94 LEU A N 1
ATOM 730 C CA . LEU A 1 94 ? -2.807 0.942 -9.948 1.00 97.62 94 LEU A CA 1
ATOM 731 C C . LEU A 1 94 ? -3.767 -0.217 -10.283 1.00 97.62 94 LEU A C 1
ATOM 733 O O . LEU A 1 94 ? -4.547 -0.109 -11.229 1.00 97.62 94 LEU A O 1
ATOM 737 N N . TYR A 1 95 ? -3.710 -1.322 -9.540 1.00 97.06 95 TYR A N 1
ATOM 738 C CA . TYR A 1 95 ? -4.504 -2.526 -9.788 1.00 97.06 95 TYR A CA 1
ATOM 739 C C . TYR A 1 95 ? -5.290 -2.925 -8.528 1.00 97.06 95 TYR A C 1
ATOM 741 O O . TYR A 1 95 ? -4.750 -2.768 -7.432 1.00 97.06 95 TYR A O 1
ATOM 749 N N . PRO A 1 96 ? -6.511 -3.485 -8.643 1.00 94.00 96 PRO A N 1
ATOM 750 C CA . PRO A 1 96 ? -7.300 -3.934 -7.488 1.00 94.00 96 PRO A CA 1
ATOM 751 C C . PRO A 1 96 ? -6.546 -4.886 -6.549 1.00 94.00 96 PRO A C 1
ATOM 753 O O . PRO A 1 96 ? -6.635 -4.774 -5.332 1.00 94.00 96 PRO A O 1
ATOM 756 N N . GLU A 1 97 ? -5.759 -5.798 -7.117 1.00 97.31 97 GLU A N 1
ATOM 757 C CA . GLU A 1 97 ? -4.930 -6.772 -6.405 1.00 97.31 97 GLU A CA 1
ATOM 758 C C . GLU A 1 97 ? -3.601 -6.199 -5.869 1.00 97.31 97 GLU A C 1
ATOM 760 O O . GLU A 1 97 ? -2.839 -6.919 -5.224 1.00 97.31 97 GLU A O 1
ATOM 765 N N . ALA A 1 98 ? -3.309 -4.916 -6.114 1.00 98.00 98 ALA A N 1
ATOM 766 C CA . ALA A 1 98 ? -2.128 -4.210 -5.614 1.00 98.00 98 ALA A CA 1
ATOM 767 C C . ALA A 1 98 ? -2.375 -3.480 -4.275 1.00 98.00 98 ALA A C 1
ATOM 769 O O . ALA A 1 98 ? -1.587 -2.607 -3.912 1.00 98.00 98 ALA A O 1
ATOM 770 N N . MET A 1 99 ? -3.430 -3.830 -3.529 1.00 98.12 99 MET A N 1
ATOM 771 C CA . MET A 1 99 ? -3.675 -3.351 -2.162 1.00 98.12 99 MET A CA 1
ATOM 772 C C . MET A 1 99 ? -4.013 -4.499 -1.202 1.00 98.12 99 MET A C 1
ATOM 774 O O . MET A 1 99 ? -4.789 -5.390 -1.540 1.00 98.12 99 MET A O 1
ATOM 778 N N . ALA A 1 100 ? -3.468 -4.446 0.014 1.00 97.19 100 ALA A N 1
ATOM 779 C CA . ALA A 1 100 ? -3.791 -5.351 1.118 1.00 97.19 100 ALA A CA 1
ATOM 780 C C . ALA A 1 100 ? -3.704 -4.625 2.473 1.00 97.19 100 ALA A C 1
ATOM 782 O O . ALA A 1 100 ? -3.048 -3.591 2.596 1.00 97.19 100 ALA A O 1
ATOM 783 N N . VAL A 1 101 ? -4.373 -5.166 3.494 1.00 95.50 101 VAL A N 1
ATOM 784 C CA . VAL A 1 101 ? -4.492 -4.562 4.833 1.00 95.50 101 VAL A CA 1
ATOM 785 C C . VAL A 1 101 ? -4.187 -5.616 5.896 1.00 95.50 101 VAL A C 1
ATOM 787 O O . VAL A 1 101 ? -4.738 -6.715 5.847 1.00 95.50 101 VAL A O 1
ATOM 790 N N . GLY A 1 102 ? -3.337 -5.290 6.869 1.00 92.69 102 GLY A N 1
ATOM 791 C CA . GLY A 1 102 ? -2.925 -6.206 7.938 1.00 92.69 102 GLY A CA 1
ATOM 792 C C . GLY A 1 102 ? -2.101 -5.501 9.013 1.00 92.69 102 GLY A C 1
ATOM 793 O O . GLY A 1 102 ? -1.801 -4.325 8.874 1.00 92.69 102 GLY A O 1
ATOM 794 N N . ASP A 1 103 ? -1.773 -6.188 10.107 1.00 92.12 103 ASP A N 1
ATOM 795 C CA . ASP A 1 103 ? -0.909 -5.628 11.161 1.00 92.12 103 ASP A CA 1
ATOM 796 C C . ASP A 1 103 ? 0.541 -6.036 10.866 1.00 92.12 103 ASP A C 1
ATOM 798 O O . ASP A 1 103 ? 0.986 -7.111 11.273 1.00 92.12 103 ASP A O 1
ATOM 802 N N . VAL A 1 104 ? 1.232 -5.248 10.039 1.00 92.19 104 VAL A N 1
ATOM 803 C CA . VAL A 1 104 ? 2.587 -5.584 9.570 1.00 92.19 104 VAL A CA 1
ATOM 804 C C . VAL A 1 104 ? 3.617 -5.197 10.629 1.00 92.19 104 VAL A C 1
ATOM 806 O O . VAL A 1 104 ? 4.614 -5.897 10.811 1.00 92.19 104 VAL A O 1
ATOM 809 N N . THR A 1 105 ? 3.366 -4.113 11.365 1.00 89.50 105 THR A N 1
ATOM 810 C CA . THR A 1 105 ? 4.248 -3.631 12.438 1.00 89.50 105 THR A CA 1
ATOM 811 C C . THR A 1 105 ? 4.058 -4.328 13.791 1.00 89.50 105 THR A C 1
ATOM 813 O O . THR A 1 105 ? 4.910 -4.179 14.668 1.00 89.50 105 THR A O 1
ATOM 816 N N . GLY A 1 106 ? 3.000 -5.119 13.976 1.00 89.06 106 GLY A N 1
ATOM 817 C CA . GLY A 1 106 ? 2.741 -5.878 15.201 1.00 89.06 106 GLY A CA 1
ATOM 818 C C . GLY A 1 106 ? 2.279 -5.038 16.391 1.00 89.06 106 GLY A C 1
ATOM 819 O O . GLY A 1 106 ? 2.414 -5.492 17.531 1.00 89.06 106 GLY A O 1
ATOM 820 N N . ASP A 1 107 ? 1.795 -3.815 16.160 1.00 87.50 107 ASP A N 1
ATOM 821 C CA . ASP A 1 107 ? 1.402 -2.878 17.222 1.00 87.50 107 ASP A CA 1
ATOM 822 C C . ASP A 1 107 ? -0.095 -2.931 17.589 1.00 87.50 107 ASP A C 1
ATOM 824 O O . ASP A 1 107 ? -0.538 -2.252 18.521 1.00 87.50 107 ASP A O 1
ATOM 828 N N . GLY A 1 108 ? -0.862 -3.794 16.913 1.00 87.19 108 GLY A N 1
ATOM 829 C CA . GLY A 1 108 ? -2.299 -3.983 17.097 1.00 87.19 108 GLY A CA 1
ATOM 830 C C . GLY A 1 108 ? -3.167 -3.160 16.141 1.00 87.19 108 GLY A C 1
ATOM 831 O O . GLY A 1 108 ? -4.389 -3.348 16.124 1.00 87.19 108 GLY A O 1
ATOM 832 N N . LEU A 1 109 ? -2.584 -2.259 15.344 1.00 87.44 109 LEU A N 1
ATOM 833 C CA . LEU A 1 109 ? -3.300 -1.468 14.344 1.00 87.44 109 LEU A CA 1
ATOM 834 C C . LEU A 1 109 ? -3.303 -2.169 12.975 1.00 87.44 109 LEU A C 1
ATOM 836 O O . LEU A 1 109 ? -2.847 -3.300 12.815 1.00 87.44 109 LEU A O 1
ATOM 840 N N . LYS A 1 110 ? -3.914 -1.531 11.971 1.00 91.19 110 LYS A N 1
ATOM 841 C CA . LYS A 1 110 ? -3.880 -2.014 10.586 1.00 91.19 110 LYS A CA 1
ATOM 842 C C . LYS A 1 110 ? -3.109 -1.043 9.707 1.00 91.19 110 LYS A C 1
ATOM 844 O O . LYS A 1 110 ? -3.479 0.123 9.570 1.00 91.19 110 LYS A O 1
ATOM 849 N N . ASP A 1 111 ? -2.053 -1.574 9.119 1.00 92.50 111 ASP A N 1
ATOM 850 C CA . ASP A 1 111 ? -1.230 -0.974 8.086 1.00 92.50 111 ASP A CA 1
ATOM 851 C C . ASP A 1 111 ? -1.829 -1.299 6.707 1.00 92.50 111 ASP A C 1
ATOM 853 O O . ASP A 1 111 ? -2.605 -2.251 6.546 1.00 92.50 111 ASP A O 1
ATOM 857 N N . VAL A 1 112 ? -1.469 -0.508 5.697 1.00 95.69 112 VAL A N 1
ATOM 858 C CA . VAL A 1 112 ? -1.940 -0.680 4.316 1.00 95.69 112 VAL A CA 1
ATOM 859 C C . VAL A 1 112 ? -0.741 -0.869 3.396 1.00 95.69 112 VAL A C 1
ATOM 861 O O . VAL A 1 112 ? 0.069 0.039 3.208 1.00 95.69 112 VAL A O 1
ATOM 864 N N . VAL A 1 113 ? -0.643 -2.053 2.795 1.00 97.75 113 VAL A N 1
ATOM 865 C CA . VAL A 1 113 ? 0.366 -2.374 1.783 1.00 97.75 113 VAL A CA 1
ATOM 866 C C . VAL A 1 113 ? -0.183 -2.027 0.409 1.00 97.75 113 VAL A C 1
ATOM 868 O O . VAL A 1 113 ? -1.258 -2.496 0.034 1.00 97.75 113 VAL A O 1
ATOM 871 N N . VAL A 1 114 ? 0.568 -1.236 -0.357 1.00 98.56 114 VAL A N 1
ATOM 872 C CA . VAL A 1 114 ? 0.164 -0.773 -1.687 1.00 98.56 114 VAL A CA 1
ATOM 873 C C . VAL A 1 114 ? 1.303 -0.903 -2.694 1.00 98.56 114 VAL A C 1
ATOM 875 O O . VAL A 1 114 ? 2.385 -0.349 -2.512 1.00 98.56 114 VAL A O 1
ATOM 878 N N . GLY A 1 115 ? 1.057 -1.627 -3.782 1.00 98.50 115 GLY A N 1
ATOM 879 C CA . GLY A 1 115 ? 1.985 -1.777 -4.897 1.00 98.50 115 GLY A CA 1
ATOM 880 C C . GLY A 1 115 ? 2.077 -0.525 -5.775 1.00 98.50 115 GLY A C 1
ATOM 881 O O . GLY A 1 115 ? 1.090 0.176 -5.991 1.00 98.50 115 GLY A O 1
ATOM 882 N N . ALA A 1 116 ? 3.267 -0.256 -6.303 1.00 98.44 116 ALA A N 1
ATOM 883 C CA . ALA A 1 116 ? 3.582 0.872 -7.176 1.00 98.44 116 ALA A CA 1
ATOM 884 C C . ALA A 1 116 ? 4.426 0.364 -8.354 1.00 98.44 116 ALA A C 1
ATOM 886 O O . ALA A 1 116 ? 5.657 0.400 -8.340 1.00 98.44 116 ALA A O 1
ATOM 887 N N . THR A 1 117 ? 3.772 -0.174 -9.384 1.00 98.12 117 THR A N 1
ATOM 888 C CA . THR A 1 117 ? 4.458 -0.860 -10.496 1.00 98.12 117 THR A CA 1
ATOM 889 C C . THR A 1 117 ? 5.262 0.072 -11.406 1.00 98.12 117 THR A C 1
ATOM 891 O O . THR A 1 117 ? 6.075 -0.407 -12.194 1.00 98.12 117 THR A O 1
ATOM 894 N N . GLY A 1 118 ? 5.039 1.387 -11.327 1.00 98.25 118 GLY A N 1
ATOM 895 C CA . GLY A 1 118 ? 5.837 2.390 -12.035 1.00 98.25 118 GLY A CA 1
ATOM 896 C C . GLY A 1 118 ? 7.097 2.833 -11.287 1.00 98.25 118 GLY A C 1
ATOM 897 O O . GLY A 1 118 ? 7.833 3.677 -11.795 1.00 98.25 118 GLY A O 1
ATOM 898 N N . ASP A 1 119 ? 7.352 2.304 -10.083 1.00 98.50 119 ASP A N 1
ATOM 899 C CA . ASP A 1 119 ? 8.504 2.712 -9.280 1.00 98.50 119 ASP A CA 1
ATOM 900 C C . ASP A 1 119 ? 9.832 2.460 -10.018 1.00 98.50 119 ASP A C 1
ATOM 902 O O . ASP A 1 119 ? 10.096 1.372 -10.545 1.00 98.50 119 ASP A O 1
ATOM 906 N N . GLY A 1 120 ? 10.648 3.515 -10.073 1.00 97.44 120 GLY A N 1
ATOM 907 C CA . GLY A 1 120 ? 11.909 3.582 -10.805 1.00 97.44 120 GLY A CA 1
ATOM 908 C C . GLY A 1 120 ? 13.165 3.398 -9.948 1.00 97.44 120 GLY A C 1
ATOM 909 O O . GLY A 1 120 ? 14.264 3.625 -10.449 1.00 97.44 120 GLY A O 1
ATOM 910 N N . THR A 1 121 ? 13.031 3.050 -8.663 1.00 96.25 121 THR A N 1
ATOM 911 C CA . THR A 1 121 ? 14.118 3.076 -7.660 1.00 96.25 121 THR A CA 1
ATOM 912 C C . THR A 1 121 ? 15.289 2.135 -7.971 1.00 96.25 121 THR A C 1
ATOM 914 O O . THR A 1 121 ? 16.394 2.355 -7.466 1.00 96.25 121 THR A O 1
ATOM 917 N N . LYS A 1 122 ? 15.089 1.102 -8.804 1.00 96.62 122 LYS A N 1
ATOM 918 C CA . LYS A 1 122 ? 16.171 0.232 -9.310 1.00 96.62 122 LYS A CA 1
ATOM 919 C C . LYS A 1 122 ? 16.334 0.315 -10.821 1.00 96.62 122 LYS A C 1
ATOM 921 O O . LYS A 1 122 ? 17.458 0.454 -11.298 1.00 96.62 122 LYS A O 1
ATOM 926 N N . ALA A 1 123 ? 15.231 0.275 -11.563 1.00 96.56 123 ALA A N 1
ATOM 927 C CA . ALA A 1 123 ? 15.214 0.428 -13.012 1.00 96.56 123 ALA A CA 1
ATOM 928 C C . ALA A 1 123 ? 13.845 0.944 -13.486 1.00 96.56 123 ALA A C 1
ATOM 930 O O . ALA A 1 123 ? 12.892 0.987 -12.713 1.00 96.56 123 ALA A O 1
ATOM 931 N N . THR A 1 124 ? 13.717 1.319 -14.762 1.00 97.38 124 THR A N 1
ATOM 932 C CA . THR A 1 124 ? 12.446 1.795 -15.338 1.00 97.38 124 THR A CA 1
ATOM 933 C C . THR A 1 124 ? 11.338 0.756 -15.155 1.00 97.38 124 THR A C 1
ATOM 935 O O . THR A 1 124 ? 11.395 -0.319 -15.754 1.00 97.38 124 THR A O 1
ATOM 938 N N . ASN A 1 125 ? 10.319 1.079 -14.355 1.00 97.25 125 ASN A N 1
ATOM 939 C CA . ASN A 1 125 ? 9.246 0.160 -13.968 1.00 97.25 125 ASN A CA 1
ATOM 940 C C . ASN A 1 125 ? 9.775 -1.157 -13.350 1.00 97.25 125 ASN A C 1
ATOM 942 O O . ASN A 1 125 ? 9.245 -2.239 -13.628 1.00 97.25 125 ASN A O 1
ATOM 946 N N . SER A 1 126 ? 10.833 -1.089 -12.529 1.00 97.06 126 SER A N 1
ATOM 947 C CA . SER A 1 126 ? 11.199 -2.212 -11.654 1.00 97.06 126 SER A CA 1
ATOM 948 C C . SER A 1 126 ? 10.079 -2.500 -10.656 1.00 97.06 126 SER A C 1
ATOM 950 O O . SER A 1 126 ? 9.791 -3.661 -10.380 1.00 97.06 126 SER A O 1
ATOM 952 N N . GLY A 1 127 ? 9.398 -1.445 -10.198 1.00 98.25 127 GLY A N 1
ATOM 953 C CA . GLY A 1 127 ? 8.276 -1.522 -9.275 1.00 98.25 127 GLY A CA 1
ATOM 954 C C . GLY A 1 127 ? 8.693 -1.643 -7.805 1.00 98.25 127 GLY A C 1
ATOM 955 O O . GLY A 1 127 ? 9.844 -1.946 -7.483 1.00 98.25 127 GLY A O 1
ATOM 956 N N . ALA A 1 128 ? 7.737 -1.377 -6.919 1.00 98.38 128 ALA A N 1
ATOM 957 C CA . ALA A 1 128 ? 7.897 -1.383 -5.468 1.00 98.38 128 ALA A CA 1
ATOM 958 C C . ALA A 1 128 ? 6.564 -1.699 -4.765 1.00 98.38 128 ALA A C 1
ATOM 960 O O . ALA A 1 128 ? 5.501 -1.706 -5.388 1.00 98.38 128 ALA A O 1
ATOM 961 N N . ALA A 1 129 ? 6.612 -1.930 -3.456 1.00 98.31 129 ALA A N 1
ATOM 962 C CA . ALA A 1 129 ? 5.449 -1.919 -2.578 1.00 98.31 129 ALA A CA 1
ATOM 963 C C . ALA A 1 129 ? 5.728 -1.045 -1.349 1.00 98.31 129 ALA A C 1
ATOM 965 O O . ALA A 1 129 ? 6.827 -1.045 -0.796 1.00 98.31 129 ALA A O 1
ATOM 966 N N . TYR A 1 130 ? 4.714 -0.298 -0.937 1.00 97.56 130 TYR A N 1
ATOM 967 C CA . TYR A 1 130 ? 4.763 0.698 0.123 1.00 97.56 130 TYR A CA 1
ATOM 968 C C . TYR A 1 130 ? 3.871 0.232 1.274 1.00 97.56 130 TYR A C 1
ATOM 970 O O . TYR A 1 130 ? 2.680 0.009 1.066 1.00 97.56 130 TYR A O 1
ATOM 978 N N . VAL A 1 131 ? 4.428 0.075 2.476 1.00 95.88 131 VAL A N 1
ATOM 979 C CA . VAL A 1 131 ? 3.661 -0.257 3.690 1.00 95.88 131 VAL A CA 1
ATOM 980 C C . VAL A 1 131 ? 3.387 1.037 4.443 1.00 95.88 131 VAL A C 1
ATOM 982 O O . VAL A 1 131 ? 4.257 1.502 5.176 1.00 95.88 131 VAL A O 1
ATOM 985 N N . PHE A 1 132 ? 2.218 1.641 4.238 1.00 94.69 132 PHE A N 1
ATOM 986 C CA . PHE A 1 132 ? 1.783 2.814 5.002 1.00 94.69 132 PHE A CA 1
ATOM 987 C C . PHE A 1 132 ? 1.303 2.372 6.373 1.00 94.69 132 PHE A C 1
ATOM 989 O O . PHE A 1 132 ? 0.452 1.484 6.465 1.00 94.69 132 PHE A O 1
ATOM 996 N N . THR A 1 133 ? 1.826 2.992 7.426 1.00 90.50 133 THR A N 1
ATOM 997 C CA . THR A 1 133 ? 1.574 2.530 8.791 1.00 90.50 133 THR A CA 1
ATOM 998 C C . THR A 1 133 ? 0.592 3.406 9.550 1.00 90.50 133 THR A C 1
ATOM 1000 O O . THR A 1 133 ? 0.499 4.624 9.336 1.00 90.50 133 THR A O 1
ATOM 1003 N N . SER A 1 134 ? -0.176 2.763 10.427 1.00 88.31 134 SER A N 1
ATOM 1004 C CA . SER A 1 134 ? -1.093 3.444 11.341 1.00 88.31 134 SER A CA 1
ATOM 1005 C C . SER A 1 134 ? -0.387 3.891 12.621 1.00 88.31 134 SER A C 1
ATOM 1007 O O . SER A 1 134 ? 0.599 3.301 13.040 1.00 88.31 134 SER A O 1
ATOM 1009 N N . LEU A 1 135 ? -0.913 4.931 13.272 1.00 84.81 135 LEU A N 1
ATOM 1010 C CA . LEU A 1 135 ? -0.517 5.332 14.625 1.00 84.81 135 LEU A CA 1
ATOM 1011 C C . LEU A 1 135 ? -1.746 5.525 15.520 1.00 84.81 135 LEU A C 1
ATOM 1013 O O . LEU A 1 135 ? -2.780 6.057 15.099 1.00 84.81 135 LEU A O 1
ATOM 1017 N N . SER A 1 136 ? -1.632 5.121 16.787 1.00 80.06 136 SER A N 1
ATOM 1018 C CA . SER A 1 136 ? -2.724 5.248 17.757 1.00 80.06 136 SER A CA 1
ATOM 1019 C C . SER A 1 136 ? -3.096 6.719 17.975 1.00 80.06 136 SER A C 1
ATOM 1021 O O . SER A 1 136 ? -2.231 7.588 18.076 1.00 80.06 136 SER A O 1
ATOM 1023 N N . GLY A 1 137 ? -4.397 7.017 17.988 1.00 74.06 137 GLY A N 1
ATOM 1024 C CA . GLY A 1 137 ? -4.916 8.389 18.048 1.00 74.06 137 GLY A CA 1
ATOM 1025 C C . GLY A 1 137 ? -4.851 9.186 16.731 1.00 74.06 137 GLY A C 1
ATOM 1026 O O . GLY A 1 137 ? -5.452 10.256 16.672 1.00 74.06 137 GLY A O 1
ATOM 1027 N N . VAL A 1 138 ? -4.179 8.679 15.685 1.00 79.31 138 VAL A N 1
ATOM 1028 C CA . VAL A 1 138 ? -3.923 9.391 14.409 1.00 79.31 138 VAL A CA 1
ATOM 1029 C C . VAL A 1 138 ? -4.483 8.650 13.184 1.00 79.31 138 VAL A C 1
ATOM 1031 O O . VAL A 1 138 ? -4.918 9.291 12.227 1.00 79.31 138 VAL A O 1
ATOM 1034 N N . GLY A 1 139 ? -4.527 7.314 13.212 1.00 82.00 139 GLY A N 1
ATOM 1035 C CA . GLY A 1 139 ? -4.884 6.484 12.056 1.00 82.00 139 GLY A CA 1
ATOM 1036 C C . GLY A 1 139 ? -3.723 6.320 11.069 1.00 82.00 139 GLY A C 1
ATOM 1037 O O . GLY A 1 139 ? -2.565 6.480 11.452 1.00 82.00 139 GLY A O 1
ATOM 1038 N N . LEU A 1 140 ? -4.039 5.987 9.812 1.00 88.75 140 LEU A N 1
ATOM 1039 C CA . LEU A 1 140 ? -3.056 5.801 8.739 1.00 88.75 140 LEU A CA 1
ATOM 1040 C C . LEU A 1 140 ? -2.251 7.087 8.489 1.00 88.75 140 LEU A C 1
ATOM 1042 O O . LEU A 1 140 ? -2.811 8.186 8.497 1.00 88.75 140 LEU A O 1
ATOM 1046 N N . THR A 1 141 ? -0.948 6.947 8.250 1.00 87.94 141 THR A N 1
ATOM 1047 C CA . THR A 1 141 ? -0.017 8.069 8.053 1.00 87.94 141 THR A CA 1
ATOM 1048 C C . THR A 1 141 ? 0.633 8.051 6.668 1.00 87.94 141 THR A C 1
ATOM 1050 O O . THR A 1 141 ? 0.571 7.059 5.946 1.00 87.94 141 THR A O 1
ATOM 1053 N N . SER A 1 142 ? 1.285 9.155 6.289 1.00 89.56 142 SER A N 1
ATOM 1054 C CA . SER A 1 142 ? 2.102 9.258 5.069 1.00 89.56 142 SER A CA 1
ATOM 1055 C C . SER A 1 142 ? 3.528 8.696 5.204 1.00 89.56 142 SER A C 1
ATOM 1057 O O . SER A 1 142 ? 4.285 8.723 4.227 1.00 89.56 142 SER A O 1
ATOM 1059 N N . ASN A 1 143 ? 3.891 8.171 6.382 1.00 87.69 143 ASN A N 1
ATOM 1060 C CA . ASN A 1 143 ? 5.116 7.400 6.585 1.00 87.69 143 ASN A CA 1
ATOM 1061 C C . ASN A 1 143 ? 4.943 5.997 5.992 1.00 87.69 143 ASN A C 1
ATOM 1063 O O . ASN A 1 143 ? 3.856 5.422 6.056 1.00 87.69 143 ASN A O 1
ATOM 1067 N N . PHE A 1 144 ? 6.019 5.435 5.439 1.00 92.75 144 PHE A N 1
ATOM 1068 C 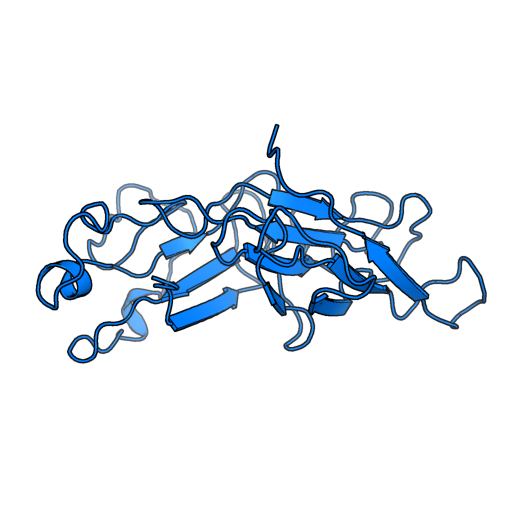CA . PHE A 1 144 ? 5.977 4.105 4.842 1.00 92.75 144 PHE A CA 1
ATOM 1069 C C . PHE A 1 144 ? 7.291 3.332 4.977 1.00 92.75 144 PHE A C 1
ATOM 1071 O O . PHE A 1 144 ? 8.373 3.920 4.974 1.00 92.75 144 PHE A O 1
ATOM 1078 N N . LEU A 1 145 ? 7.195 2.000 4.987 1.00 92.81 145 LEU A N 1
ATOM 1079 C CA . LEU A 1 145 ? 8.307 1.122 4.610 1.00 92.81 145 LEU A CA 1
ATOM 1080 C C . LEU A 1 145 ? 8.308 0.942 3.086 1.00 92.81 145 LEU A C 1
ATOM 1082 O O . LEU A 1 145 ? 7.246 0.800 2.479 1.00 92.81 145 LEU A O 1
ATOM 1086 N N . HIS A 1 146 ? 9.489 0.933 2.467 1.00 95.25 146 HIS A N 1
ATOM 1087 C CA . HIS A 1 146 ? 9.652 0.794 1.018 1.00 95.25 146 HIS A CA 1
ATOM 1088 C C . HIS A 1 146 ? 10.271 -0.570 0.680 1.00 95.25 146 HIS A C 1
ATOM 1090 O O . HIS A 1 146 ? 11.459 -0.799 0.909 1.00 95.25 146 HIS A O 1
ATOM 1096 N N . LEU A 1 147 ? 9.456 -1.471 0.130 1.00 95.94 147 LEU A N 1
ATOM 1097 C CA . LEU A 1 147 ? 9.831 -2.829 -0.259 1.00 95.94 147 LEU A CA 1
ATOM 1098 C C . LEU A 1 147 ? 10.085 -2.898 -1.771 1.00 95.94 147 LEU A C 1
ATOM 1100 O O . LEU A 1 147 ? 9.257 -2.456 -2.566 1.00 95.94 147 LEU A O 1
ATOM 1104 N N . TYR A 1 148 ? 11.213 -3.479 -2.175 1.00 95.25 148 TYR A N 1
ATOM 1105 C CA . TYR A 1 148 ? 11.582 -3.683 -3.580 1.00 95.25 148 TYR A CA 1
ATOM 1106 C C . TYR A 1 148 ? 12.523 -4.889 -3.737 1.00 95.25 148 TYR A C 1
ATOM 1108 O O . TYR A 1 148 ? 13.234 -5.265 -2.798 1.00 95.25 148 TYR A O 1
ATOM 1116 N N . ASN A 1 149 ? 12.595 -5.466 -4.940 1.00 93.06 149 ASN A N 1
ATOM 1117 C CA . ASN A 1 149 ? 13.665 -6.399 -5.307 1.00 93.06 149 ASN A CA 1
ATOM 1118 C C . ASN A 1 149 ? 14.974 -5.608 -5.515 1.00 93.06 149 ASN A C 1
ATOM 1120 O O . ASN A 1 149 ? 15.044 -4.752 -6.394 1.00 93.06 149 ASN A O 1
ATOM 1124 N N . TYR A 1 150 ? 16.032 -5.877 -4.737 1.00 91.94 150 TYR A N 1
ATOM 1125 C CA . TYR A 1 150 ? 17.325 -5.185 -4.900 1.00 91.94 150 TYR A CA 1
ATOM 1126 C C . TYR A 1 150 ? 17.975 -5.455 -6.272 1.00 91.94 150 TYR A C 1
ATOM 1128 O O . TYR A 1 150 ? 18.686 -4.594 -6.784 1.00 91.94 150 TYR A O 1
ATOM 1136 N N . GLN A 1 151 ? 17.699 -6.617 -6.872 1.00 91.88 151 GLN A N 1
ATOM 1137 C CA . GLN A 1 151 ? 18.140 -7.019 -8.215 1.00 91.88 151 GLN A CA 1
ATOM 1138 C C . GLN A 1 151 ? 17.091 -6.702 -9.305 1.00 91.88 151 GLN A C 1
ATOM 1140 O O . GLN A 1 151 ? 17.180 -7.239 -10.409 1.00 91.88 151 GLN A O 1
ATOM 1145 N N . GLY A 1 152 ? 16.080 -5.879 -8.993 1.00 92.31 152 GLY A N 1
ATOM 1146 C CA . GLY A 1 152 ? 14.963 -5.570 -9.888 1.00 92.31 152 GLY A CA 1
ATOM 1147 C C . GLY A 1 152 ? 15.407 -4.877 -11.178 1.00 92.31 152 GLY A C 1
ATOM 1148 O O . GLY A 1 152 ? 16.147 -3.892 -11.149 1.00 92.31 152 GLY A O 1
ATOM 1149 N N . GLN A 1 153 ? 14.939 -5.397 -12.309 1.00 94.06 153 GLN A N 1
ATOM 1150 C CA . GLN A 1 153 ? 15.299 -4.971 -13.659 1.00 94.06 153 GLN A CA 1
ATOM 1151 C C . GLN A 1 153 ? 14.177 -4.143 -14.297 1.00 94.06 153 GLN A C 1
ATOM 1153 O O . GLN A 1 153 ? 13.081 -3.997 -13.750 1.00 94.06 153 GLN A O 1
ATOM 1158 N N . SER A 1 154 ? 14.443 -3.570 -15.474 1.00 95.38 154 SER A N 1
ATOM 1159 C CA . SER A 1 154 ? 13.430 -2.798 -16.195 1.00 95.38 154 SER A CA 1
ATOM 1160 C C . SER A 1 154 ? 12.238 -3.678 -16.580 1.00 95.38 154 SER A C 1
ATOM 1162 O O . SER A 1 154 ? 12.409 -4.751 -17.172 1.00 95.38 154 SER A O 1
ATOM 1164 N N . TYR A 1 155 ? 11.030 -3.175 -16.324 1.00 94.88 155 TYR A N 1
ATOM 1165 C CA . TYR A 1 155 ? 9.764 -3.840 -16.646 1.00 94.88 155 TYR A CA 1
ATOM 1166 C C . TYR A 1 155 ? 9.596 -5.218 -15.979 1.00 94.88 155 TYR A C 1
ATOM 1168 O O . TYR A 1 155 ? 9.095 -6.153 -16.608 1.00 94.88 155 TYR A O 1
ATOM 1176 N N . ASP A 1 156 ? 10.039 -5.362 -14.729 1.00 95.62 156 ASP A N 1
ATOM 1177 C CA . ASP A 1 156 ? 9.681 -6.507 -13.877 1.00 95.62 156 ASP A CA 1
ATOM 1178 C C . ASP A 1 156 ? 8.311 -6.293 -13.199 1.00 95.62 156 ASP A C 1
ATOM 1180 O O . ASP A 1 156 ? 7.553 -7.251 -13.014 1.00 95.62 156 ASP A O 1
ATOM 1184 N N . TYR A 1 157 ? 7.953 -5.024 -12.942 1.00 96.69 157 TYR A N 1
ATOM 1185 C CA . TYR A 1 157 ? 6.689 -4.584 -12.341 1.00 96.69 157 TYR A CA 1
ATOM 1186 C C . TYR A 1 157 ? 6.388 -5.253 -10.986 1.00 96.69 157 TYR A C 1
ATOM 1188 O O . TYR A 1 157 ? 5.295 -5.781 -10.755 1.00 96.69 157 TYR A O 1
ATOM 1196 N N . PHE A 1 158 ? 7.355 -5.212 -10.072 1.00 97.69 158 PHE A N 1
ATOM 1197 C CA . PHE A 1 158 ? 7.155 -5.533 -8.661 1.00 97.69 158 PHE A CA 1
ATOM 1198 C C . PHE A 1 158 ? 6.039 -4.649 -8.066 1.00 97.69 158 PHE A C 1
ATOM 1200 O O . PHE A 1 158 ? 5.883 -3.482 -8.429 1.00 97.69 158 PHE A O 1
ATOM 1207 N N . GLY A 1 159 ? 5.223 -5.210 -7.174 1.00 98.12 159 GLY A N 1
ATOM 1208 C CA . GLY A 1 159 ? 4.014 -4.545 -6.675 1.00 98.12 159 GLY A CA 1
ATOM 1209 C C . GLY A 1 159 ? 2.795 -4.734 -7.579 1.00 98.12 159 GLY A C 1
ATOM 1210 O O . GLY A 1 159 ? 1.780 -4.076 -7.372 1.00 98.12 159 GLY A O 1
ATOM 1211 N N . ARG A 1 160 ? 2.855 -5.629 -8.578 1.00 97.69 160 ARG A N 1
ATOM 1212 C CA . ARG A 1 160 ? 1.701 -5.925 -9.446 1.00 97.69 160 ARG A CA 1
ATOM 1213 C C . ARG A 1 160 ? 0.538 -6.525 -8.659 1.00 97.69 160 ARG A C 1
ATOM 1215 O O . ARG A 1 160 ? -0.608 -6.253 -9.001 1.00 97.69 160 ARG A O 1
ATOM 1222 N N . SER A 1 161 ? 0.836 -7.308 -7.630 1.00 98.25 161 SER A N 1
ATOM 1223 C CA . SER A 1 161 ? -0.118 -7.793 -6.635 1.00 98.25 161 SER A CA 1
ATOM 1224 C C . SER A 1 161 ? 0.548 -7.872 -5.262 1.00 98.25 161 SER A C 1
ATOM 1226 O O . SER A 1 161 ? 1.774 -7.992 -5.180 1.00 98.25 161 SER A O 1
ATOM 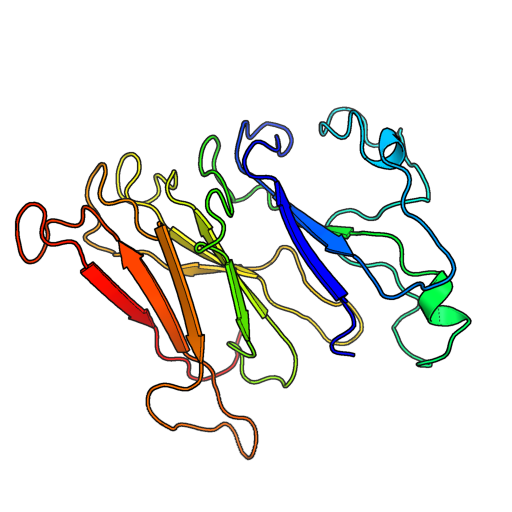1228 N N . VAL A 1 162 ? -0.239 -7.805 -4.187 1.00 98.38 162 VAL A N 1
ATOM 1229 C CA . VAL A 1 162 ? 0.251 -7.923 -2.803 1.00 98.38 162 VAL A CA 1
ATOM 1230 C C . VAL A 1 162 ? -0.650 -8.832 -1.967 1.00 98.38 162 VAL A C 1
ATOM 1232 O O . VAL A 1 162 ? -1.851 -8.933 -2.209 1.00 98.38 162 VAL A O 1
ATOM 1235 N N . ALA A 1 163 ? -0.067 -9.486 -0.967 1.00 98.12 163 ALA A N 1
ATOM 1236 C CA . ALA A 1 163 ? -0.770 -10.251 0.055 1.00 98.12 163 ALA A CA 1
ATOM 1237 C C . ALA A 1 163 ? -0.142 -9.970 1.425 1.00 98.12 163 ALA A C 1
ATOM 1239 O O . ALA A 1 163 ? 1.068 -9.758 1.523 1.00 98.12 163 ALA A O 1
ATOM 1240 N N . VAL A 1 164 ? -0.967 -9.966 2.471 1.00 97.38 164 VAL A N 1
ATOM 1241 C CA . VAL A 1 164 ? -0.546 -9.721 3.855 1.00 97.38 164 VAL A CA 1
ATOM 1242 C C . VAL A 1 164 ? -1.185 -10.763 4.758 1.00 97.38 164 VAL A C 1
ATOM 1244 O O . VAL A 1 164 ? -2.372 -11.060 4.619 1.00 97.38 164 VAL A O 1
ATOM 1247 N N . GLY A 1 165 ? -0.395 -11.311 5.672 1.00 95.56 165 GLY A N 1
ATOM 1248 C CA . GLY A 1 165 ? -0.831 -12.319 6.628 1.00 95.56 165 GLY A CA 1
ATOM 1249 C C . GLY A 1 165 ? 0.358 -12.892 7.383 1.00 95.56 165 GLY A C 1
ATOM 1250 O O . GLY A 1 165 ? 1.491 -12.784 6.930 1.00 95.56 165 GLY A O 1
ATOM 1251 N N . ASN A 1 166 ? 0.108 -13.499 8.534 1.00 95.00 166 ASN A N 1
ATOM 1252 C CA . ASN A 1 166 ? 1.103 -14.319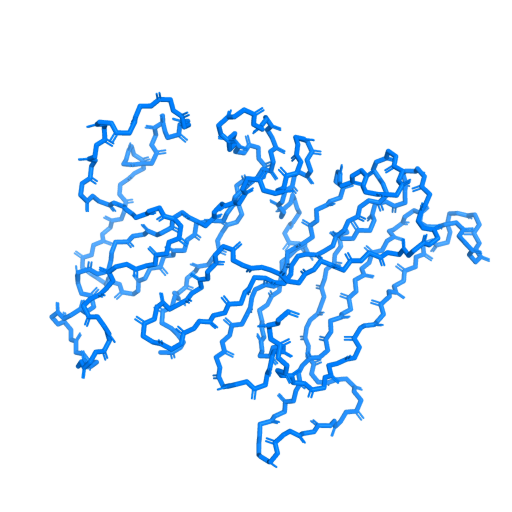 9.211 1.00 95.00 166 ASN A CA 1
ATOM 1253 C C . ASN A 1 166 ? 1.318 -15.611 8.400 1.00 95.00 166 ASN A C 1
ATOM 1255 O O . ASN A 1 166 ? 0.398 -16.433 8.319 1.00 95.00 166 ASN A O 1
ATOM 1259 N N . PHE A 1 167 ? 2.479 -15.760 7.753 1.00 94.88 167 PHE A N 1
ATOM 1260 C CA . PHE A 1 167 ? 2.765 -16.890 6.864 1.00 94.88 167 PHE A CA 1
ATOM 1261 C C . PHE A 1 167 ? 3.831 -17.855 7.408 1.00 94.88 167 PHE A C 1
ATOM 1263 O O . PHE A 1 167 ? 3.850 -19.003 6.957 1.00 94.88 167 PHE A O 1
ATOM 1270 N N . ASP A 1 168 ? 4.676 -17.450 8.365 1.00 93.69 168 ASP A N 1
ATOM 1271 C CA . ASP A 1 168 ? 5.641 -18.347 9.030 1.00 93.69 168 ASP A CA 1
ATOM 1272 C C . ASP A 1 168 ? 5.192 -18.871 10.414 1.00 93.69 168 ASP A C 1
ATOM 1274 O O . ASP A 1 168 ? 5.685 -19.910 10.866 1.00 93.69 168 ASP A O 1
ATOM 1278 N N . GLY A 1 169 ? 4.196 -18.233 11.035 1.00 94.00 169 GLY A N 1
ATOM 1279 C CA . GLY A 1 169 ? 3.598 -18.615 12.315 1.00 94.00 169 GLY A CA 1
ATOM 1280 C C . GLY A 1 169 ? 4.063 -17.807 13.534 1.00 94.00 169 GLY A C 1
ATOM 1281 O O . GLY A 1 169 ? 3.790 -18.251 14.653 1.00 94.00 169 GLY A O 1
ATOM 1282 N N . ASP A 1 170 ? 4.774 -16.683 13.373 1.00 92.44 170 ASP A N 1
ATOM 1283 C CA . ASP A 1 170 ? 5.388 -15.947 14.492 1.00 92.44 170 ASP A CA 1
ATOM 1284 C C . ASP A 1 170 ? 4.476 -14.913 15.207 1.00 92.44 170 ASP A C 1
ATOM 1286 O O . ASP A 1 170 ? 3.369 -14.590 14.775 1.00 92.44 170 ASP A O 1
ATOM 1290 N N . TYR A 1 171 ? 4.886 -14.457 16.397 1.00 91.88 171 TYR A N 1
ATOM 1291 C CA . TYR A 1 171 ? 4.047 -13.637 17.283 1.00 91.88 171 TYR A CA 1
ATOM 1292 C C . TYR A 1 171 ? 4.867 -12.664 18.138 1.00 91.88 171 TYR A C 1
ATOM 1294 O O . TYR A 1 171 ? 5.853 -13.046 18.771 1.00 91.88 171 TYR A O 1
ATOM 1302 N N . SER A 1 172 ? 4.357 -11.439 18.297 1.00 86.25 172 SER A N 1
ATOM 1303 C CA . SER A 1 172 ? 4.749 -10.521 19.372 1.00 86.25 172 SER A CA 1
ATOM 1304 C C . SER A 1 172 ? 3.774 -10.661 20.545 1.00 86.25 172 SER A C 1
ATOM 1306 O O . SER A 1 172 ? 2.687 -10.078 20.576 1.00 86.25 172 SER A O 1
ATOM 1308 N N . GLY A 1 173 ? 4.136 -11.503 21.517 1.00 87.62 173 GLY A N 1
ATOM 1309 C CA . GLY A 1 173 ? 3.300 -11.805 22.681 1.00 87.62 173 GLY A CA 1
ATOM 1310 C C . GLY A 1 173 ? 2.043 -12.597 22.308 1.00 87.62 173 GLY A C 1
ATOM 1311 O O . GLY A 1 173 ? 2.089 -13.821 22.238 1.00 87.62 173 GLY A O 1
ATOM 1312 N N . LEU A 1 174 ? 0.923 -11.898 22.099 1.00 88.56 174 LEU A N 1
ATOM 1313 C CA . LEU A 1 174 ? -0.342 -12.468 21.603 1.00 88.56 174 LEU A CA 1
ATOM 1314 C C . LEU A 1 174 ? -0.755 -11.906 20.230 1.00 88.56 174 LEU A C 1
ATOM 1316 O O . LEU A 1 174 ? -1.728 -12.384 19.648 1.00 88.56 174 LEU A O 1
ATOM 1320 N N . THR A 1 175 ? -0.033 -10.912 19.706 1.00 88.75 175 THR A N 1
ATOM 1321 C CA . THR A 1 175 ? -0.290 -10.310 18.394 1.00 88.75 175 THR A CA 1
ATOM 1322 C C . THR A 1 175 ? 0.438 -11.124 17.320 1.00 88.75 175 THR A C 1
ATOM 1324 O O . THR A 1 175 ? 1.664 -11.228 17.397 1.00 88.75 175 THR A O 1
ATOM 1327 N N . PRO A 1 176 ? -0.259 -11.702 16.323 1.00 90.38 176 PRO A N 1
ATOM 1328 C CA . PRO A 1 176 ? 0.406 -12.294 15.169 1.00 90.38 176 PRO A CA 1
ATOM 1329 C C . PRO A 1 176 ? 1.039 -11.172 14.347 1.00 90.38 176 PRO A C 1
ATOM 1331 O O . PRO A 1 176 ? 0.328 -10.242 13.949 1.00 90.38 176 PRO A O 1
ATOM 1334 N N . LEU A 1 177 ? 2.338 -11.261 14.064 1.00 91.44 177 LEU A N 1
ATOM 1335 C CA . LEU A 1 177 ? 2.945 -10.371 13.076 1.00 91.44 177 LEU A CA 1
ATOM 1336 C C . LEU A 1 177 ? 2.463 -10.803 11.687 1.00 91.44 177 LEU A C 1
ATOM 1338 O O . LEU A 1 177 ? 2.140 -11.972 11.477 1.00 91.44 177 LEU A O 1
ATOM 1342 N N . ASN A 1 178 ? 2.330 -9.862 10.752 1.00 95.00 178 ASN A N 1
ATOM 1343 C CA . ASN A 1 178 ? 1.912 -10.179 9.388 1.00 95.00 178 ASN A CA 1
ATOM 1344 C C . ASN A 1 178 ? 3.032 -9.847 8.408 1.00 95.00 178 ASN A C 1
ATOM 1346 O O . ASN A 1 178 ? 3.508 -8.713 8.342 1.00 95.00 178 ASN A O 1
ATOM 1350 N N . ASP A 1 179 ? 3.408 -10.841 7.618 1.00 95.50 179 ASP A N 1
ATOM 1351 C CA . ASP A 1 179 ? 4.393 -10.725 6.556 1.00 95.50 179 ASP A CA 1
ATOM 1352 C C . ASP A 1 179 ? 3.761 -10.099 5.315 1.00 95.50 179 ASP A C 1
ATOM 1354 O O . ASP A 1 179 ? 2.537 -10.100 5.132 1.00 95.50 179 ASP A O 1
ATOM 1358 N N . VAL A 1 180 ? 4.612 -9.605 4.418 1.00 97.06 180 VAL A N 1
ATOM 1359 C CA . VAL A 1 180 ? 4.185 -9.029 3.141 1.00 97.06 180 VAL A CA 1
ATOM 1360 C C . VAL A 1 180 ? 4.737 -9.859 1.990 1.00 97.06 180 VAL A C 1
ATOM 1362 O O . VAL A 1 180 ? 5.949 -9.986 1.834 1.00 97.06 180 VAL A O 1
ATOM 1365 N N . PHE A 1 181 ? 3.857 -10.382 1.139 1.00 97.56 181 PHE A N 1
ATOM 1366 C CA . PHE A 1 181 ? 4.232 -11.035 -0.114 1.00 97.56 181 PHE A CA 1
ATOM 1367 C C . PHE A 1 181 ? 3.870 -10.151 -1.306 1.00 97.56 181 PHE A C 1
ATOM 1369 O O . PHE A 1 181 ? 2.758 -9.631 -1.390 1.00 97.56 181 PHE A O 1
ATOM 1376 N N . VAL A 1 182 ? 4.808 -9.984 -2.241 1.00 98.25 182 VAL A N 1
ATOM 1377 C CA . VAL A 1 182 ? 4.670 -9.068 -3.382 1.00 98.25 182 VAL A CA 1
ATOM 1378 C C . VAL A 1 182 ? 4.959 -9.772 -4.706 1.00 98.25 182 VAL A C 1
ATOM 1380 O O . VAL A 1 182 ? 6.012 -10.385 -4.880 1.00 98.25 182 VAL A O 1
ATOM 1383 N N . GLY A 1 183 ? 4.033 -9.652 -5.659 1.00 97.19 183 GLY A N 1
ATOM 1384 C CA . GLY A 1 183 ? 4.166 -10.168 -7.019 1.00 97.19 183 GLY A CA 1
ATOM 1385 C C . GLY A 1 183 ? 4.950 -9.232 -7.946 1.00 97.19 183 GLY A C 1
ATOM 1386 O O . GLY A 1 183 ? 4.719 -8.020 -7.974 1.00 97.19 183 GLY A O 1
ATOM 1387 N N . SER A 1 184 ? 5.840 -9.819 -8.744 1.00 96.12 184 SER A N 1
ATOM 1388 C CA . SER A 1 184 ? 6.650 -9.179 -9.787 1.00 96.12 184 SER A CA 1
ATOM 1389 C C . SER A 1 184 ? 6.479 -9.982 -11.080 1.00 96.12 184 SER A C 1
ATOM 1391 O O . SER A 1 184 ? 7.180 -10.963 -11.337 1.00 96.12 184 SER A O 1
ATOM 1393 N N . TYR A 1 185 ? 5.425 -9.674 -11.839 1.00 92.38 185 TYR A N 1
ATOM 1394 C CA . TYR A 1 185 ? 4.855 -10.627 -12.806 1.00 92.38 185 TYR A CA 1
ATOM 1395 C C . TYR A 1 185 ? 5.682 -10.826 -14.086 1.00 92.38 185 TYR A C 1
ATOM 1397 O O . TYR A 1 185 ? 5.471 -11.812 -14.790 1.00 92.38 185 TYR A O 1
ATOM 1405 N N . LEU A 1 186 ? 6.626 -9.925 -14.376 1.00 93.12 186 LEU A N 1
ATOM 1406 C CA . LEU A 1 186 ? 7.570 -10.050 -15.491 1.00 93.12 186 LEU A CA 1
ATOM 1407 C C . LEU A 1 186 ? 9.026 -10.174 -15.028 1.00 93.12 186 LEU A C 1
ATOM 1409 O O . LEU A 1 186 ? 9.922 -10.016 -15.858 1.00 93.12 186 LEU A O 1
ATOM 1413 N N . ASP A 1 187 ? 9.264 -10.474 -13.745 1.00 91.94 187 ASP A N 1
ATOM 1414 C CA . ASP A 1 187 ? 10.601 -10.742 -13.204 1.00 91.94 187 ASP A CA 1
ATOM 1415 C C . ASP A 1 187 ? 11.324 -11.846 -13.995 1.00 91.94 187 ASP A C 1
ATOM 1417 O O . ASP A 1 187 ? 10.722 -12.822 -14.465 1.00 91.94 187 ASP A O 1
ATOM 1421 N N . LYS A 1 188 ? 12.632 -11.646 -14.173 1.00 87.38 188 LYS A N 1
ATOM 1422 C CA . LYS A 1 188 ? 13.501 -12.439 -15.057 1.00 87.38 188 LYS A CA 1
ATOM 1423 C C . LYS A 1 188 ? 14.701 -13.030 -14.319 1.00 87.38 188 LYS A C 1
ATOM 1425 O O . LYS A 1 188 ? 15.471 -13.768 -14.931 1.00 87.38 188 LYS A O 1
ATOM 1430 N N . SER A 1 189 ? 14.857 -12.723 -13.028 1.00 78.62 189 SER A N 1
ATOM 1431 C CA . SER A 1 189 ? 16.039 -13.051 -12.217 1.00 78.62 189 SER A CA 1
ATOM 1432 C C . SER A 1 189 ? 16.289 -14.556 -12.081 1.00 78.62 189 SER A C 1
ATOM 1434 O O . SER A 1 189 ? 17.439 -14.989 -12.069 1.00 78.62 189 SER A O 1
ATOM 1436 N N . THR A 1 190 ? 15.222 -15.357 -12.034 1.00 71.75 190 THR A N 1
ATOM 1437 C CA . THR A 1 190 ? 15.281 -16.828 -11.971 1.00 71.75 190 THR A CA 1
ATOM 1438 C C . THR A 1 190 ? 14.959 -17.498 -13.310 1.00 71.75 190 THR A C 1
ATOM 1440 O O . THR A 1 190 ? 15.474 -18.580 -13.596 1.00 71.75 190 THR A O 1
ATOM 1443 N N . LYS A 1 191 ? 14.114 -16.874 -14.144 1.00 75.25 191 LYS A N 1
ATOM 1444 C CA . LYS A 1 191 ? 13.714 -17.364 -15.473 1.00 75.25 191 LYS A CA 1
ATOM 1445 C C . LYS A 1 191 ? 13.108 -16.235 -16.312 1.00 75.25 191 LYS A C 1
ATOM 1447 O O . LYS A 1 191 ? 12.194 -15.559 -15.851 1.00 75.25 191 LYS A O 1
ATOM 1452 N N . LEU A 1 192 ? 13.526 -16.097 -17.574 1.00 69.25 192 LEU A N 1
ATOM 1453 C CA . LEU A 1 192 ? 12.914 -15.165 -18.536 1.00 69.25 192 LEU A CA 1
ATOM 1454 C C . LEU A 1 192 ? 11.391 -15.369 -18.624 1.00 69.25 192 LEU A C 1
ATOM 1456 O O . LEU A 1 192 ? 10.933 -16.439 -19.026 1.00 69.25 192 LEU A O 1
ATOM 1460 N N . GLY A 1 193 ? 10.621 -14.339 -18.256 1.00 66.38 193 GLY A N 1
ATOM 1461 C CA . GLY A 1 193 ? 9.154 -14.373 -18.284 1.00 66.38 193 GLY A CA 1
ATOM 1462 C C . GLY A 1 193 ? 8.526 -15.379 -17.313 1.00 66.38 193 GLY A C 1
ATOM 1463 O O . GLY A 1 193 ? 7.387 -15.785 -17.526 1.00 66.38 193 GLY A O 1
ATOM 1464 N N . GLY A 1 194 ? 9.263 -15.825 -16.290 1.00 79.06 194 GLY A N 1
ATOM 1465 C CA . GLY A 1 194 ? 8.725 -16.686 -15.236 1.00 79.06 194 GLY A CA 1
ATOM 1466 C C . GLY A 1 194 ? 7.889 -15.924 -14.208 1.00 79.06 194 GLY A C 1
ATOM 1467 O O . GLY A 1 194 ? 6.956 -16.501 -13.652 1.00 79.06 194 GLY A O 1
ATOM 1468 N N . GLY A 1 195 ? 8.213 -14.646 -13.981 1.00 91.06 195 GLY A N 1
ATOM 1469 C CA . GLY A 1 195 ? 7.697 -13.881 -12.852 1.00 91.06 195 GLY A CA 1
ATOM 1470 C C . GLY A 1 195 ? 8.275 -14.365 -11.518 1.00 91.06 195 GLY A C 1
ATOM 1471 O O . GLY A 1 195 ? 8.929 -15.407 -11.429 1.00 91.06 195 GLY A O 1
ATOM 1472 N N . ALA A 1 196 ? 8.035 -13.594 -10.462 1.00 93.56 196 ALA A N 1
ATOM 1473 C CA . ALA A 1 196 ? 8.460 -13.921 -9.107 1.00 93.56 196 ALA A CA 1
ATOM 1474 C C . ALA A 1 196 ? 7.446 -13.430 -8.065 1.00 93.56 196 ALA A C 1
ATOM 1476 O O . ALA A 1 196 ? 6.660 -12.513 -8.314 1.00 93.56 196 ALA A O 1
ATOM 1477 N N . ALA A 1 197 ? 7.505 -14.031 -6.878 1.00 94.12 197 ALA A N 1
ATOM 1478 C CA . ALA A 1 197 ? 6.870 -13.530 -5.668 1.00 94.12 197 ALA A CA 1
ATOM 1479 C C . ALA A 1 197 ? 7.941 -13.400 -4.578 1.00 94.12 197 ALA A C 1
ATOM 1481 O O . ALA A 1 197 ? 8.741 -14.317 -4.386 1.00 94.12 197 ALA A O 1
ATOM 1482 N N . PHE A 1 198 ? 7.962 -12.265 -3.886 1.00 94.56 198 PHE A N 1
ATOM 1483 C CA . PHE A 1 198 ? 8.953 -11.934 -2.864 1.00 94.56 198 PHE A CA 1
ATOM 1484 C C . PHE A 1 198 ? 8.268 -11.813 -1.505 1.00 94.56 198 PHE A C 1
ATOM 1486 O O . PHE A 1 198 ? 7.343 -11.015 -1.366 1.00 94.56 198 PHE A O 1
ATOM 1493 N N . GLY A 1 199 ? 8.710 -12.605 -0.527 1.00 94.06 199 GLY A N 1
ATOM 1494 C CA . GLY A 1 199 ? 8.234 -12.549 0.856 1.00 94.06 199 GLY A CA 1
ATOM 1495 C C . GLY A 1 199 ? 9.139 -11.684 1.733 1.00 94.06 199 GLY A C 1
ATOM 1496 O O . GLY A 1 199 ? 10.363 -11.820 1.689 1.00 94.06 199 GLY A O 1
ATOM 1497 N N . TYR A 1 200 ? 8.526 -10.817 2.532 1.00 94.00 200 TYR A N 1
ATOM 1498 C CA . TYR A 1 200 ? 9.162 -9.934 3.503 1.00 94.00 200 TYR A CA 1
ATOM 1499 C C . TYR A 1 200 ? 8.588 -10.266 4.877 1.00 94.00 200 TYR A C 1
ATOM 1501 O O . TYR A 1 200 ? 7.497 -9.807 5.220 1.00 94.00 200 TYR A O 1
ATOM 1509 N N . TYR A 1 201 ? 9.313 -11.099 5.625 1.00 92.56 201 TYR A N 1
ATOM 1510 C CA . TYR A 1 201 ? 8.908 -11.515 6.964 1.00 92.56 201 TYR A CA 1
ATOM 1511 C C . TYR A 1 201 ? 9.052 -10.363 7.957 1.00 92.56 201 TYR A C 1
ATOM 1513 O O . TYR A 1 201 ? 10.072 -9.658 7.942 1.00 92.56 201 TYR A O 1
ATOM 1521 N N . SER A 1 202 ? 8.038 -10.160 8.795 1.00 88.88 202 SER A N 1
ATOM 1522 C CA . SER A 1 202 ? 8.073 -9.108 9.813 1.00 88.88 202 SER A CA 1
ATOM 1523 C C . SER A 1 202 ? 8.924 -9.523 11.022 1.00 88.88 202 SER A C 1
ATOM 1525 O O . SER A 1 202 ? 9.347 -10.667 11.159 1.00 88.88 202 SER A O 1
ATOM 1527 N N . LYS A 1 203 ? 9.227 -8.550 11.887 1.00 86.44 203 LYS A N 1
ATOM 1528 C CA . LYS A 1 203 ? 9.744 -8.743 13.259 1.00 86.44 203 LYS A CA 1
ATOM 1529 C C . LYS A 1 203 ? 9.091 -7.781 14.257 1.00 86.44 203 LYS A C 1
ATOM 1531 O O . LYS A 1 203 ? 9.583 -7.604 15.370 1.00 86.44 203 LYS A O 1
ATOM 1536 N N . GLY A 1 204 ? 8.003 -7.141 13.832 1.00 77.00 204 GLY A N 1
ATOM 1537 C CA . GLY A 1 204 ? 7.399 -5.996 14.490 1.00 77.00 204 GLY A CA 1
ATOM 1538 C C . GLY A 1 204 ? 8.184 -4.689 14.299 1.00 77.00 204 GLY A C 1
ATOM 1539 O O . GLY A 1 204 ? 9.135 -4.614 13.520 1.00 77.00 204 GLY A O 1
ATOM 1540 N N . GLN A 1 205 ? 7.748 -3.654 15.022 1.00 72.69 205 GLN A N 1
ATOM 1541 C CA . GLN A 1 205 ? 8.377 -2.329 15.161 1.00 72.69 205 GLN A CA 1
ATOM 1542 C C . GLN A 1 205 ? 9.915 -2.409 15.393 1.00 72.69 205 GLN A C 1
ATOM 1544 O O . GLN A 1 205 ? 10.373 -3.329 16.076 1.00 72.69 205 GLN A O 1
ATOM 1549 N N . PRO A 1 206 ? 10.727 -1.438 14.905 1.00 52.59 206 PRO A N 1
ATOM 1550 C CA . PRO A 1 206 ? 10.350 -0.028 14.782 1.00 52.59 206 PRO A CA 1
ATOM 1551 C C . PRO A 1 206 ? 10.328 0.578 13.371 1.00 52.59 206 PRO A C 1
ATOM 1553 O O . PRO A 1 206 ? 11.159 0.300 12.510 1.00 52.59 206 PRO A O 1
ATOM 1556 N N . LEU A 1 207 ? 9.432 1.552 13.221 1.00 52.06 207 LEU A N 1
ATOM 1557 C CA . LEU A 1 207 ? 9.524 2.654 12.265 1.00 52.06 207 LEU A CA 1
ATOM 1558 C C . LEU A 1 207 ? 10.608 3.661 12.706 1.00 52.06 207 LEU A C 1
ATOM 1560 O O . LEU A 1 207 ? 10.315 4.591 13.463 1.00 52.06 207 LEU A O 1
ATOM 1564 N N . SER A 1 208 ? 11.851 3.484 12.240 1.00 37.50 208 SER A N 1
ATOM 1565 C CA . SER A 1 208 ? 12.966 4.432 12.445 1.00 37.50 208 SER A CA 1
ATOM 1566 C C . SER A 1 208 ? 13.932 4.481 11.261 1.00 37.50 208 SER A C 1
ATOM 1568 O O . SER A 1 208 ? 14.545 3.420 11.001 1.00 37.50 208 SER A O 1
#

Foldseek 3Di:
DLFFPDKAKDQQAAPAPAGRLIWIKTHGDQPPDDDDPCVCPPPRPDDPVPDDLQEEEFWWPQPLVPDVDNVSRNNTHMYIQDDPPRHHQQRKQVDVQLWDWDQQQLPPAIWIKIWRQCDDPQHGSLTWIWTFDQDRSIGTGNDTDIGGDNPRYHQQRKSPGKDKAQDPADHDPPGRNIKIKIWRQQDPPPHGRPTDIDIGHGPHDDPD